Protein AF-A0A933ZBF3-F1 (afdb_monomer_lite)

Secondary structure (DSSP, 8-state):
---------------------------------PPPPPPPPPPPPPPPPPPP--SS---PPPPPPPPPPPPPS-S-GGGB-SSGGGEEEEES-SS----SPPPGGGEEEEEGGGHHHHHHHHSSS----------TTHHHHHHHHHTTEEEEEETTEEEEEEGGGSGGGB-SSGGGEEEEE-SSSSPPSS--GGGEEEEETTS-HHHHHHTT----PPPPPPPPTTEEEEE-TTSBEEEEE--

Sequence (243 aa):
MKRTLLLLGLATIVLAAACGGKTETGPAESAGGSAGKAGSGGTAGTAGNGGSGGTTPSGGSGGAAGIGGAAGSGGSTWAACKEPINCTLVSTDCCHTECFEASLSEFAALNSVHVQEFLDSKCTPPPPCPGFYCPEPDHQTWVRTAAQFATTCTAGTCTAFDIRTSDLSACTTQNDCVLRWGTGCCPSCSASNNSLVAVSSKAPLYETLCGNVDVDCCPSPPFPANAVAMCGSKGHCEVVWAL

Foldseek 3Di:
DDDDDDDDDDDDDDDDDDDDDDDDDDDDDDDDDDDPPDPDFDDWDDADDDDDDDPDPDDDDPDDGDDGDDGDPPPPCFFFADWLLQWDKDALDLQPLDLAADDQVRIDTGGPVCRVVSCCVRQVVNDPNPPNDNDPPSNLNNLLNVQQKGWTQDPRGIDIDGQQPDPFFAADWFVQKDKFFGLALATDQDDDVSNIDIGGPPDPSNCGRGNPDDDDHDDHDDDDPQWGWTQDPVRGIDIDGHD

Radius of gyration: 27.02 Å; chains: 1; bounding box: 55×113×55 Å

pLDDT: mean 77.67, std 21.95, range [31.42, 98.56]

Structure (mmCIF, N/CA/C/O backbone):
data_AF-A0A933ZBF3-F1
#
_entry.id   AF-A0A933ZBF3-F1
#
loop_
_atom_site.group_PDB
_atom_site.id
_atom_site.type_symbol
_atom_site.label_atom_id
_atom_site.label_alt_id
_atom_site.label_comp_id
_atom_site.label_asym_id
_atom_site.label_entity_id
_atom_site.label_seq_id
_atom_site.pdbx_PDB_ins_code
_atom_site.Cartn_x
_atom_site.Cartn_y
_atom_site.Cartn_z
_atom_site.occupancy
_atom_site.B_iso_or_equiv
_atom_site.auth_seq_id
_atom_site.auth_comp_id
_atom_site.auth_asym_id
_atom_site.auth_atom_id
_atom_site.pdbx_PDB_model_num
ATOM 1 N N . MET A 1 1 ? -8.083 52.711 16.537 1.00 46.84 1 MET A N 1
ATOM 2 C CA . MET A 1 1 ? -7.449 53.048 15.243 1.00 46.84 1 MET A CA 1
ATOM 3 C C . MET A 1 1 ? -5.938 52.906 15.380 1.00 46.84 1 MET A C 1
ATOM 5 O O . MET A 1 1 ? -5.321 53.765 15.989 1.00 46.84 1 MET A O 1
ATOM 9 N N . LYS A 1 2 ? -5.347 51.815 14.886 1.00 43.00 2 LYS A N 1
ATOM 10 C CA . LYS A 1 2 ? -3.891 51.663 14.714 1.00 43.00 2 LYS A CA 1
ATOM 11 C C . LYS A 1 2 ? -3.688 50.735 13.516 1.00 43.00 2 LYS A C 1
ATOM 13 O O . LYS A 1 2 ? -3.940 49.541 13.610 1.00 43.00 2 LYS A O 1
ATOM 18 N N . ARG A 1 3 ? -3.386 51.336 12.363 1.00 50.56 3 ARG A N 1
ATOM 19 C CA . ARG A 1 3 ? -3.070 50.647 11.107 1.00 50.56 3 ARG A CA 1
ATOM 20 C C . ARG A 1 3 ? -1.564 50.417 11.087 1.00 50.56 3 ARG A C 1
ATOM 22 O O . ARG A 1 3 ? -0.812 51.382 10.997 1.00 50.56 3 ARG A O 1
ATOM 29 N N . THR A 1 4 ? -1.145 49.164 11.187 1.00 61.97 4 THR A N 1
ATOM 30 C CA . THR A 1 4 ? 0.254 48.769 11.007 1.00 61.97 4 THR A CA 1
ATOM 31 C C . THR A 1 4 ? 0.444 48.406 9.537 1.00 61.97 4 THR A C 1
ATOM 33 O O . THR A 1 4 ? -0.042 47.373 9.085 1.00 61.97 4 THR A O 1
ATOM 36 N N . LEU A 1 5 ? 1.086 49.306 8.786 1.00 59.25 5 LEU A N 1
ATOM 37 C CA . LEU A 1 5 ? 1.608 49.051 7.443 1.00 59.25 5 LEU A CA 1
ATOM 38 C C . LEU A 1 5 ? 2.816 48.113 7.568 1.00 59.25 5 LEU A C 1
ATOM 40 O O . LEU A 1 5 ? 3.782 48.463 8.244 1.00 59.25 5 LEU A O 1
ATOM 44 N N . LEU A 1 6 ? 2.779 46.961 6.899 1.00 62.16 6 LEU A N 1
ATOM 45 C CA . LEU A 1 6 ? 3.945 46.099 6.710 1.00 62.16 6 LEU A CA 1
ATOM 46 C C . LEU A 1 6 ? 4.390 46.221 5.247 1.00 62.16 6 LEU A C 1
ATOM 48 O O . LEU A 1 6 ? 3.648 45.881 4.328 1.00 62.16 6 LEU A O 1
ATOM 52 N N . LEU A 1 7 ? 5.578 46.790 5.052 1.00 57.75 7 LEU A N 1
ATOM 53 C CA . LEU A 1 7 ? 6.248 46.966 3.767 1.00 57.75 7 LEU A CA 1
ATOM 54 C C . LEU A 1 7 ? 6.744 45.608 3.246 1.00 57.75 7 LEU A C 1
ATOM 56 O O . LEU A 1 7 ? 7.570 44.965 3.891 1.00 57.75 7 LEU A O 1
ATOM 60 N N . LEU A 1 8 ? 6.262 45.197 2.069 1.00 54.81 8 LEU A N 1
ATOM 61 C CA . LEU A 1 8 ? 6.852 44.116 1.279 1.00 54.81 8 LEU A CA 1
ATOM 62 C C . LEU A 1 8 ? 8.160 44.604 0.641 1.00 54.81 8 LEU A C 1
ATOM 64 O O . LEU A 1 8 ? 8.147 45.478 -0.225 1.00 54.81 8 LEU A O 1
ATOM 68 N N . GLY A 1 9 ? 9.281 44.009 1.047 1.00 58.78 9 GLY A N 1
ATOM 69 C CA . GLY A 1 9 ? 10.544 44.084 0.317 1.00 58.78 9 GLY A CA 1
ATOM 70 C C . GLY A 1 9 ? 10.580 43.017 -0.776 1.00 58.78 9 GLY A C 1
ATOM 71 O O . GLY A 1 9 ? 10.672 41.830 -0.475 1.00 58.78 9 GLY A O 1
ATOM 72 N N . LEU A 1 10 ? 10.502 43.442 -2.038 1.00 61.78 10 LEU A N 1
ATOM 73 C CA . LEU A 1 10 ? 10.796 42.613 -3.208 1.00 61.78 10 LEU A CA 1
ATOM 74 C C . LEU A 1 10 ? 12.318 42.395 -3.289 1.00 61.78 10 LEU A C 1
ATOM 76 O O . LEU A 1 10 ? 13.059 43.344 -3.535 1.00 61.78 10 LEU A O 1
ATOM 80 N N . ALA A 1 11 ? 12.781 41.157 -3.114 1.00 61.12 11 ALA A N 1
ATOM 81 C CA . ALA A 1 11 ? 14.154 40.758 -3.419 1.00 61.12 11 ALA A CA 1
ATOM 82 C C . ALA A 1 11 ? 14.162 39.938 -4.718 1.00 61.12 11 ALA A C 1
ATOM 84 O O . ALA A 1 11 ? 13.843 38.752 -4.732 1.00 61.12 11 ALA A O 1
ATOM 85 N N . THR A 1 12 ? 14.498 40.590 -5.829 1.00 55.16 12 THR A N 1
ATOM 86 C CA . THR A 1 12 ? 14.768 39.958 -7.126 1.00 55.16 12 THR A CA 1
ATOM 87 C C . THR A 1 12 ? 16.164 39.336 -7.122 1.00 55.16 12 THR A C 1
ATOM 89 O O . THR A 1 12 ? 17.158 40.060 -7.149 1.00 55.16 12 THR A O 1
ATOM 92 N N . ILE A 1 13 ? 16.243 38.004 -7.112 1.00 65.12 13 ILE A N 1
ATOM 93 C CA . ILE A 1 13 ? 17.486 37.253 -7.335 1.00 65.12 13 ILE A CA 1
ATOM 94 C C . ILE A 1 13 ? 17.560 36.891 -8.822 1.00 65.12 13 ILE A C 1
ATOM 96 O O . ILE A 1 13 ? 16.761 36.103 -9.322 1.00 65.12 13 ILE A O 1
ATOM 100 N N . VAL A 1 14 ? 18.518 37.492 -9.529 1.00 58.09 14 VAL A N 1
ATOM 101 C CA . VAL A 1 14 ? 18.885 37.157 -10.911 1.00 58.09 14 VAL A CA 1
ATOM 102 C C . VAL A 1 14 ? 19.969 36.082 -10.852 1.00 58.09 14 VAL A C 1
ATOM 104 O O . VAL A 1 14 ? 21.080 36.356 -10.405 1.00 58.09 14 VAL A O 1
ATOM 107 N N . LEU A 1 15 ? 19.652 34.862 -11.292 1.00 61.72 15 LEU A N 1
ATOM 108 C CA . LEU A 1 15 ? 20.613 33.764 -11.408 1.00 61.72 15 LEU A CA 1
ATOM 109 C C . LEU A 1 15 ? 20.993 33.588 -12.886 1.00 61.72 15 LEU A C 1
ATOM 111 O O . LEU A 1 15 ? 20.190 33.132 -13.696 1.00 61.72 15 LEU A O 1
ATOM 115 N N . ALA A 1 16 ? 22.215 33.985 -13.240 1.00 54.66 16 ALA A N 1
ATOM 116 C CA . ALA A 1 16 ? 22.803 33.754 -14.555 1.00 54.66 16 ALA A CA 1
ATOM 117 C C . ALA A 1 16 ? 23.490 32.379 -14.571 1.00 54.66 16 ALA A C 1
ATOM 119 O O . ALA A 1 16 ? 24.536 32.204 -13.947 1.00 54.66 16 ALA A O 1
ATOM 120 N N . ALA A 1 17 ? 22.917 31.406 -15.282 1.00 56.47 17 ALA A N 1
ATOM 121 C CA . ALA A 1 17 ? 23.577 30.137 -15.580 1.00 56.47 17 ALA A CA 1
ATOM 122 C C . ALA A 1 17 ? 24.220 30.218 -16.972 1.00 56.47 17 ALA A C 1
ATOM 124 O O . ALA A 1 17 ? 23.536 30.276 -17.994 1.00 56.47 17 ALA A O 1
ATOM 125 N N . ALA A 1 1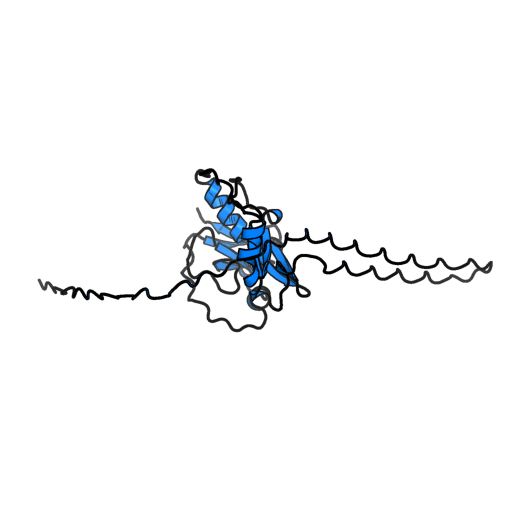8 ? 25.551 30.264 -16.994 1.00 43.94 18 ALA A N 1
ATOM 126 C CA . ALA A 1 18 ? 26.356 30.212 -18.203 1.00 43.94 18 ALA A CA 1
ATOM 127 C C . ALA A 1 18 ? 26.326 28.793 -18.795 1.00 43.94 18 ALA A C 1
ATOM 129 O O . ALA A 1 18 ? 26.722 27.827 -18.146 1.00 43.94 18 ALA A O 1
ATOM 130 N N . CYS A 1 19 ? 25.869 28.686 -20.041 1.00 49.88 19 CYS A N 1
ATOM 131 C CA . CYS A 1 19 ? 25.929 27.474 -20.847 1.00 49.88 19 CYS A CA 1
ATOM 132 C C . CYS A 1 19 ? 27.250 27.487 -21.630 1.00 49.88 19 CYS A C 1
ATOM 134 O O . CYS A 1 19 ? 27.507 28.420 -22.392 1.00 49.88 19 CYS A O 1
ATOM 136 N N . GLY A 1 20 ? 28.110 26.490 -21.421 1.00 47.59 20 GLY A N 1
ATOM 137 C CA . GLY A 1 20 ? 29.440 26.450 -22.029 1.00 47.59 20 GLY A CA 1
ATOM 138 C C . GLY A 1 20 ? 30.056 25.056 -22.024 1.00 47.59 20 GLY A C 1
ATOM 139 O O . GLY A 1 20 ? 31.110 24.857 -21.433 1.00 47.59 20 GLY A O 1
ATOM 140 N N . GLY A 1 21 ? 29.398 24.092 -22.671 1.00 42.84 21 GLY A N 1
ATOM 141 C CA . GLY A 1 21 ? 29.956 22.769 -22.957 1.00 42.84 21 GLY A CA 1
ATOM 142 C C . GLY A 1 21 ? 30.049 22.555 -24.465 1.00 42.84 21 GLY A C 1
ATOM 143 O O . GLY A 1 21 ? 29.030 22.557 -25.151 1.00 42.84 21 GLY A O 1
ATOM 144 N N . LYS A 1 22 ? 31.272 22.413 -24.984 1.00 38.03 22 LYS A N 1
ATOM 145 C CA . LYS A 1 22 ? 31.553 22.101 -26.391 1.00 38.03 22 LYS A CA 1
ATOM 146 C C . LYS A 1 22 ? 31.241 20.627 -26.664 1.00 38.03 22 LYS A C 1
ATOM 148 O O . LYS A 1 22 ? 31.718 19.762 -25.937 1.00 38.03 22 LYS A O 1
ATOM 153 N N . THR A 1 23 ? 30.475 20.351 -27.713 1.00 39.00 23 THR A N 1
ATOM 154 C CA . THR A 1 23 ? 30.249 19.002 -28.246 1.00 39.00 23 THR A CA 1
ATOM 155 C C . THR A 1 23 ? 31.298 18.715 -29.318 1.00 39.00 23 THR A C 1
ATOM 157 O O . THR A 1 23 ? 31.276 19.309 -30.393 1.00 39.00 23 THR A O 1
ATOM 160 N N . GLU A 1 24 ? 32.230 17.816 -29.012 1.00 45.09 24 GLU A N 1
ATOM 161 C CA . GLU A 1 24 ? 33.097 17.181 -30.005 1.00 45.09 24 GLU A CA 1
ATOM 162 C C . GLU A 1 24 ? 32.321 16.014 -30.630 1.00 45.09 24 GLU A C 1
ATOM 164 O O . GLU A 1 24 ? 31.773 15.160 -29.932 1.00 45.09 24 GLU A O 1
ATOM 169 N N . THR A 1 25 ? 32.236 16.016 -31.957 1.00 41.88 25 THR A N 1
ATOM 170 C CA . THR A 1 25 ? 31.654 14.949 -32.773 1.00 41.88 25 THR A CA 1
ATOM 171 C C . THR A 1 25 ? 32.764 13.990 -33.190 1.00 41.88 25 THR A C 1
ATOM 173 O O . THR A 1 25 ? 33.768 14.406 -33.760 1.00 41.88 25 THR A O 1
ATOM 176 N N . GLY A 1 26 ? 32.563 12.697 -32.947 1.00 38.59 26 GLY A N 1
ATOM 177 C CA . GLY A 1 26 ? 33.358 11.616 -33.524 1.00 38.59 26 GLY A CA 1
ATOM 178 C C . GLY A 1 26 ? 32.420 10.514 -34.025 1.00 38.59 26 GLY A C 1
ATOM 179 O O . GLY A 1 26 ? 31.456 10.203 -33.322 1.00 38.59 26 GLY A O 1
ATOM 180 N N . PRO A 1 27 ? 32.627 9.959 -35.234 1.00 49.28 27 PRO A N 1
ATOM 181 C CA . PRO A 1 27 ? 31.737 8.961 -35.802 1.00 49.28 27 PRO A CA 1
ATOM 182 C C . PRO A 1 27 ? 32.152 7.544 -35.388 1.00 49.28 27 PRO A C 1
ATOM 184 O O . PRO A 1 27 ? 33.334 7.272 -35.195 1.00 49.28 27 PRO A O 1
ATOM 187 N N . ALA A 1 28 ? 31.163 6.649 -35.371 1.00 35.91 28 ALA A N 1
ATOM 188 C CA . ALA A 1 28 ? 31.152 5.377 -36.099 1.00 35.91 28 ALA A CA 1
ATOM 189 C C . ALA A 1 28 ? 30.611 4.182 -35.289 1.00 35.91 28 ALA A C 1
ATOM 191 O O . ALA A 1 28 ? 30.950 3.955 -34.133 1.00 35.91 28 ALA A O 1
ATOM 192 N N . GLU A 1 29 ? 29.828 3.401 -36.034 1.00 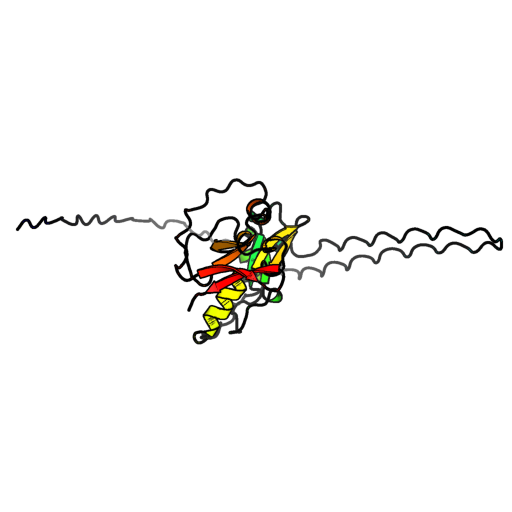33.28 29 GLU A N 1
ATOM 193 C CA . GLU A 1 29 ? 29.550 1.969 -35.894 1.00 33.28 29 GLU A CA 1
ATOM 194 C C . GLU A 1 29 ? 28.313 1.553 -35.087 1.00 33.28 29 GLU A C 1
ATOM 196 O O . GLU A 1 29 ? 28.318 1.288 -33.888 1.00 33.28 29 GLU A O 1
ATOM 201 N N . SER A 1 30 ? 27.230 1.410 -35.854 1.00 47.12 30 SER A N 1
ATOM 202 C CA . SER A 1 30 ? 26.111 0.514 -35.604 1.00 47.12 30 SER A CA 1
ATOM 203 C C . SER A 1 30 ? 26.594 -0.894 -35.233 1.00 47.12 30 SER A C 1
ATOM 205 O O . SER A 1 30 ? 27.153 -1.602 -36.069 1.00 47.12 30 SER A O 1
ATOM 207 N N . ALA A 1 31 ? 26.271 -1.341 -34.023 1.00 37.91 31 ALA A N 1
ATOM 208 C CA . ALA A 1 31 ? 26.210 -2.755 -33.676 1.00 37.91 31 ALA A CA 1
ATOM 209 C C . ALA A 1 31 ? 24.801 -3.050 -33.151 1.00 37.91 31 ALA A C 1
ATOM 211 O O . ALA A 1 31 ? 24.349 -2.466 -32.168 1.00 37.91 31 ALA A O 1
ATOM 212 N N . GLY A 1 32 ? 24.081 -3.908 -33.876 1.00 36.91 32 GLY A N 1
ATOM 213 C CA . GLY A 1 32 ? 22.706 -4.283 -33.577 1.00 36.91 32 GLY A CA 1
ATOM 214 C C . GLY A 1 32 ? 22.563 -4.860 -32.171 1.00 36.91 32 GLY A C 1
ATOM 215 O O . GLY A 1 32 ? 23.282 -5.783 -31.785 1.00 36.91 32 GLY A O 1
ATOM 216 N N . GLY A 1 33 ? 21.598 -4.325 -31.424 1.00 31.42 33 GLY A N 1
ATOM 217 C CA . GLY A 1 33 ? 21.146 -4.911 -30.172 1.00 31.42 33 GLY A CA 1
ATOM 218 C C . GLY A 1 33 ? 20.655 -6.330 -30.431 1.00 31.42 33 GLY A C 1
ATOM 219 O O . GLY A 1 33 ? 19.672 -6.549 -31.136 1.00 31.42 33 GLY A O 1
ATOM 220 N N . SER A 1 34 ? 21.378 -7.302 -29.888 1.00 37.50 34 SER A N 1
ATOM 221 C CA . SER A 1 34 ? 20.934 -8.688 -29.862 1.00 37.50 34 SER A CA 1
ATOM 222 C C . SER A 1 34 ? 19.690 -8.765 -28.984 1.00 37.50 34 SER A C 1
ATOM 224 O O . SER A 1 34 ? 19.739 -8.368 -27.820 1.00 37.50 34 SER A O 1
ATOM 226 N N . ALA A 1 35 ? 18.586 -9.277 -29.529 1.00 35.62 35 ALA A N 1
ATOM 227 C CA . ALA A 1 35 ? 17.446 -9.694 -28.726 1.00 35.62 35 ALA A CA 1
ATOM 228 C C . ALA A 1 35 ? 17.960 -10.619 -27.614 1.00 35.62 35 ALA A C 1
ATOM 230 O O . ALA A 1 35 ? 18.596 -11.642 -27.893 1.00 35.62 35 ALA A O 1
ATOM 231 N N . GLY A 1 36 ? 17.740 -10.224 -26.358 1.00 31.67 36 GLY A N 1
ATOM 232 C CA . GLY A 1 36 ? 18.070 -11.051 -25.208 1.00 31.67 36 GLY A CA 1
ATOM 233 C C . GLY A 1 36 ? 17.421 -12.418 -25.386 1.00 31.67 36 GLY A C 1
ATOM 234 O O . GLY A 1 36 ? 16.215 -12.516 -25.618 1.00 31.67 36 GLY A O 1
ATOM 235 N N . LYS A 1 37 ? 18.232 -13.478 -25.338 1.00 32.53 37 LYS A N 1
ATOM 236 C CA . LYS A 1 37 ? 17.719 -14.847 -25.324 1.00 32.53 37 LYS A CA 1
ATOM 237 C C . LYS A 1 37 ? 16.723 -14.963 -24.174 1.00 32.53 37 LYS A C 1
ATOM 239 O O . LYS A 1 37 ? 17.070 -14.636 -23.041 1.00 32.53 37 LYS A O 1
ATOM 244 N N . ALA A 1 38 ? 15.518 -15.453 -24.467 1.00 36.94 38 ALA A N 1
ATOM 245 C CA . ALA A 1 38 ? 14.613 -15.946 -23.441 1.00 36.94 38 ALA A CA 1
ATOM 246 C C . ALA A 1 38 ? 15.408 -16.885 -22.523 1.00 36.94 38 ALA A C 1
ATOM 248 O O . ALA A 1 38 ? 16.070 -17.810 -23.008 1.00 36.94 38 ALA A O 1
ATOM 249 N N . GLY A 1 39 ? 15.411 -16.583 -21.223 1.00 35.44 39 GLY A N 1
ATOM 250 C CA . GLY A 1 39 ? 16.084 -17.405 -20.227 1.00 35.44 39 GLY A CA 1
ATOM 251 C C . GLY A 1 39 ? 15.611 -18.848 -20.359 1.00 35.44 39 GLY A C 1
ATOM 252 O O . GLY A 1 39 ? 14.416 -19.107 -20.507 1.00 35.44 39 GLY A O 1
ATOM 253 N N . SER A 1 40 ? 16.560 -19.781 -20.362 1.00 39.12 40 SER A N 1
ATOM 254 C CA . SER A 1 40 ? 16.282 -21.211 -20.374 1.00 39.12 40 SER A CA 1
ATOM 255 C C . SER A 1 40 ? 15.286 -21.526 -19.259 1.00 39.12 40 SER A C 1
ATOM 257 O O . SER A 1 40 ? 15.572 -21.257 -18.092 1.00 39.12 40 SER A O 1
ATOM 259 N N . GLY A 1 41 ? 14.118 -22.070 -19.615 1.00 39.44 41 GLY A N 1
ATOM 260 C CA . GLY A 1 41 ? 13.171 -22.597 -18.637 1.00 39.44 41 GLY A CA 1
ATOM 261 C C . GLY A 1 41 ? 13.911 -23.514 -17.668 1.00 39.44 41 GLY A C 1
ATOM 262 O O . GLY A 1 41 ? 14.740 -24.323 -18.094 1.00 39.44 41 GLY A O 1
ATOM 263 N N . GLY A 1 42 ? 13.668 -23.330 -16.368 1.00 40.53 42 GLY A N 1
ATOM 264 C CA . GLY A 1 42 ? 14.300 -24.139 -15.334 1.00 40.53 42 GLY A CA 1
ATOM 265 C C . GLY A 1 42 ? 14.160 -25.624 -15.659 1.00 40.53 42 GLY A C 1
ATOM 266 O O . GLY A 1 42 ? 13.097 -26.090 -16.070 1.00 40.53 42 GLY A O 1
ATOM 267 N N . THR A 1 43 ? 15.251 -26.369 -15.512 1.00 42.41 43 THR A N 1
ATOM 268 C CA . THR A 1 43 ? 15.235 -27.826 -15.634 1.00 42.41 43 THR A CA 1
ATOM 269 C C . THR A 1 43 ? 14.231 -28.404 -14.641 1.00 42.41 43 THR A C 1
ATOM 271 O O . THR A 1 43 ? 14.322 -28.123 -13.444 1.00 42.41 43 THR A O 1
ATOM 274 N N . ALA A 1 44 ? 13.287 -29.213 -15.128 1.00 42.62 44 ALA A N 1
ATOM 275 C CA . ALA A 1 44 ? 12.391 -29.987 -14.277 1.00 42.62 44 ALA A CA 1
ATOM 276 C C . ALA A 1 44 ? 13.216 -30.793 -13.257 1.00 42.62 44 ALA A C 1
ATOM 278 O O . ALA A 1 44 ? 14.205 -31.432 -13.624 1.00 42.62 44 ALA A O 1
ATOM 279 N N . GLY A 1 45 ? 12.829 -30.740 -11.978 1.00 45.28 45 GLY A N 1
ATOM 280 C CA . GLY A 1 45 ? 13.448 -31.560 -10.937 1.00 45.28 45 GLY A CA 1
ATOM 281 C C . GLY A 1 45 ? 13.374 -33.044 -11.304 1.00 45.28 45 GLY A C 1
ATOM 282 O O . GLY A 1 45 ? 12.394 -33.497 -11.897 1.00 45.28 45 GLY A O 1
ATOM 283 N N . THR A 1 46 ? 14.415 -33.811 -10.980 1.00 42.53 46 THR A N 1
ATOM 284 C CA . THR A 1 46 ? 14.431 -35.256 -11.237 1.00 42.53 46 THR A CA 1
ATOM 285 C C . THR A 1 46 ? 13.326 -35.944 -10.439 1.00 42.53 46 THR A C 1
ATOM 287 O O . THR A 1 46 ? 13.212 -35.730 -9.231 1.00 42.53 46 THR A O 1
ATOM 290 N N . ALA A 1 47 ? 12.528 -36.787 -11.099 1.00 46.81 47 ALA A N 1
ATOM 291 C CA . ALA A 1 47 ? 11.553 -37.636 -10.421 1.00 46.81 47 ALA A CA 1
ATOM 292 C C . ALA A 1 47 ? 12.270 -38.528 -9.392 1.00 46.81 47 ALA A C 1
ATOM 294 O O . ALA A 1 47 ? 13.314 -39.108 -9.693 1.00 46.81 47 ALA A O 1
ATOM 295 N N . GLY A 1 48 ? 11.729 -38.623 -8.175 1.00 46.53 48 GLY A N 1
ATOM 296 C CA . GLY A 1 48 ? 12.266 -39.518 -7.153 1.00 46.53 48 GLY A CA 1
ATOM 297 C C . GLY A 1 48 ? 12.165 -40.974 -7.609 1.00 46.53 48 GLY A C 1
ATOM 298 O O . GLY A 1 48 ? 11.110 -41.403 -8.077 1.00 46.53 48 GLY A O 1
ATOM 299 N N . ASN A 1 49 ? 13.252 -41.736 -7.479 1.00 48.12 49 ASN A N 1
ATOM 300 C CA . ASN A 1 49 ? 13.244 -43.164 -7.788 1.00 48.12 49 ASN A CA 1
ATOM 301 C C . ASN A 1 49 ? 12.247 -43.886 -6.867 1.00 48.12 49 ASN A C 1
ATOM 303 O O . ASN A 1 49 ? 12.415 -43.898 -5.647 1.00 48.12 49 ASN A O 1
ATOM 307 N N . GLY A 1 50 ? 11.219 -44.501 -7.455 1.00 47.28 50 GLY A N 1
ATOM 308 C CA . GLY A 1 50 ? 10.309 -45.395 -6.743 1.00 47.28 50 GLY A CA 1
ATOM 309 C C . GLY A 1 50 ? 11.056 -46.625 -6.225 1.00 47.28 50 GLY A C 1
ATOM 310 O O . GLY A 1 50 ? 11.832 -47.239 -6.957 1.00 47.28 50 GLY A O 1
ATOM 311 N N . GLY A 1 51 ? 10.842 -46.970 -4.954 1.00 48.38 51 GLY A N 1
ATOM 312 C CA . GLY A 1 51 ? 11.455 -48.138 -4.323 1.00 48.38 51 GLY A CA 1
ATOM 313 C C . GLY A 1 51 ? 11.004 -49.448 -4.975 1.00 48.38 51 GLY A C 1
ATOM 314 O O . GLY A 1 51 ? 9.826 -49.639 -5.271 1.00 48.38 51 GLY A O 1
ATOM 315 N N . SER A 1 52 ? 11.947 -50.362 -5.194 1.00 53.50 52 SER A N 1
ATOM 316 C CA . SER A 1 52 ? 11.697 -51.720 -5.676 1.00 53.50 52 SER A CA 1
ATOM 317 C C . SER A 1 52 ? 10.933 -52.535 -4.624 1.00 53.50 52 SER A C 1
ATOM 319 O O . SER A 1 52 ? 11.359 -52.650 -3.476 1.00 53.50 52 SER A O 1
ATOM 321 N N . GLY A 1 53 ? 9.792 -53.107 -5.020 1.00 45.94 53 GLY A N 1
ATOM 322 C CA . GLY A 1 53 ? 8.940 -53.923 -4.154 1.00 45.94 53 GLY A CA 1
ATOM 323 C C . GLY A 1 53 ? 9.610 -55.235 -3.736 1.00 45.94 53 GLY A C 1
ATOM 324 O O . GLY A 1 53 ? 9.863 -56.101 -4.571 1.00 45.94 53 GLY A O 1
ATOM 325 N N . GLY A 1 54 ? 9.872 -55.385 -2.437 1.00 45.72 54 GLY A N 1
ATOM 326 C CA . GLY A 1 54 ? 10.234 -56.656 -1.809 1.00 45.72 54 GLY A CA 1
ATOM 327 C C . GLY A 1 54 ? 8.987 -57.460 -1.427 1.00 45.72 54 GLY A C 1
ATOM 328 O O . GLY A 1 54 ? 8.005 -56.905 -0.943 1.00 45.72 54 GLY A O 1
ATOM 329 N N . THR A 1 55 ? 9.017 -58.776 -1.634 1.00 52.06 55 THR A N 1
ATOM 330 C CA . THR A 1 55 ? 7.907 -59.720 -1.397 1.00 52.06 55 THR A CA 1
ATOM 331 C C . THR A 1 55 ? 7.730 -60.122 0.077 1.00 52.06 55 THR A C 1
ATOM 333 O O . THR A 1 55 ? 7.410 -61.270 0.377 1.00 52.06 55 THR A O 1
ATOM 336 N N . THR A 1 56 ? 7.932 -59.201 1.018 1.00 51.88 56 THR A N 1
ATOM 337 C CA . THR A 1 56 ? 7.834 -59.466 2.464 1.00 51.88 56 THR A CA 1
ATOM 338 C C . THR A 1 56 ? 7.009 -58.368 3.141 1.00 51.88 56 THR A C 1
ATOM 340 O O . THR A 1 56 ? 7.210 -57.194 2.830 1.00 51.88 56 THR A O 1
ATOM 343 N N . PRO A 1 57 ? 6.079 -58.694 4.063 1.00 47.44 57 PRO A N 1
ATOM 344 C CA . PRO A 1 57 ? 5.213 -57.708 4.700 1.00 47.44 57 PRO A CA 1
ATOM 345 C C . PRO A 1 57 ? 5.984 -56.953 5.792 1.00 47.44 57 PRO A C 1
ATOM 347 O O . PRO A 1 57 ? 5.827 -57.196 6.983 1.00 47.44 57 PRO A O 1
ATOM 350 N N . SER A 1 58 ? 6.843 -56.030 5.378 1.00 54.75 58 SER A N 1
ATOM 351 C CA . SER A 1 58 ? 7.444 -55.013 6.238 1.00 54.75 58 SER A CA 1
ATOM 352 C C . SER A 1 58 ? 7.155 -53.662 5.600 1.00 54.75 58 SER A C 1
ATOM 354 O O . SER A 1 58 ? 7.615 -53.402 4.489 1.00 54.75 58 SER A O 1
ATOM 356 N N . GLY A 1 59 ? 6.336 -52.841 6.265 1.00 48.34 59 GLY A N 1
ATOM 357 C CA . GLY A 1 59 ? 5.900 -51.540 5.761 1.00 48.34 59 GLY A CA 1
ATOM 358 C C . GLY A 1 59 ? 7.093 -50.656 5.408 1.00 48.34 59 GLY A C 1
ATOM 359 O O . GLY A 1 59 ? 7.825 -50.217 6.291 1.00 48.34 59 GLY A O 1
ATOM 360 N N . GLY A 1 60 ? 7.300 -50.430 4.111 1.00 44.81 60 GLY A N 1
ATOM 361 C CA . GLY A 1 60 ? 8.323 -49.523 3.612 1.00 44.81 60 GLY A CA 1
ATOM 362 C C . GLY A 1 60 ? 7.902 -48.078 3.851 1.00 44.81 60 GLY A C 1
ATOM 363 O O . GLY A 1 60 ? 6.816 -47.667 3.443 1.00 44.81 60 GLY A O 1
ATOM 364 N N . SER A 1 61 ? 8.762 -47.307 4.509 1.00 54.34 61 SER A N 1
ATOM 365 C CA . SER A 1 61 ? 8.621 -45.860 4.634 1.00 54.34 61 SER A CA 1
ATOM 366 C C . SER A 1 61 ? 8.634 -45.237 3.237 1.00 54.34 61 SER A C 1
ATOM 368 O O . SER A 1 61 ? 9.590 -45.434 2.485 1.00 54.34 61 SER A O 1
ATOM 370 N N . GLY A 1 62 ? 7.579 -44.503 2.873 1.00 48.72 62 GLY A N 1
ATOM 371 C CA . GLY A 1 62 ? 7.550 -43.740 1.626 1.00 48.72 62 GLY A CA 1
ATOM 372 C C . GLY A 1 62 ? 8.747 -42.788 1.562 1.00 48.72 62 GLY A C 1
ATOM 373 O O . GLY A 1 62 ? 9.037 -42.094 2.537 1.00 48.72 62 GLY A O 1
ATOM 374 N N . GLY A 1 63 ? 9.470 -42.792 0.440 1.00 51.81 63 GLY A N 1
ATOM 375 C CA . GLY A 1 63 ? 10.582 -41.869 0.220 1.00 51.81 63 GLY A CA 1
ATOM 376 C C . GLY A 1 63 ? 10.116 -40.415 0.330 1.00 51.81 63 GLY A C 1
ATOM 377 O O . GLY A 1 63 ? 9.009 -40.083 -0.095 1.00 51.81 63 GLY A O 1
ATOM 378 N N . ALA A 1 64 ? 10.952 -39.557 0.917 1.00 50.12 64 ALA A N 1
ATOM 379 C CA . ALA A 1 64 ? 10.672 -38.130 1.029 1.00 50.12 64 ALA A CA 1
ATOM 380 C C . ALA A 1 64 ? 10.427 -37.521 -0.362 1.00 50.12 64 ALA A C 1
ATOM 382 O O . ALA A 1 64 ? 11.159 -37.815 -1.311 1.00 50.12 64 ALA A O 1
ATOM 383 N N . ALA A 1 65 ? 9.397 -36.680 -0.480 1.00 52.72 65 ALA A N 1
ATOM 384 C CA . ALA A 1 65 ? 9.131 -35.939 -1.706 1.00 52.72 65 ALA A CA 1
ATOM 385 C C . ALA A 1 65 ? 10.371 -35.117 -2.094 1.00 52.72 65 ALA A C 1
ATOM 387 O O . ALA A 1 65 ? 10.992 -34.479 -1.241 1.00 52.72 65 ALA A O 1
ATOM 388 N N . GLY A 1 66 ? 10.741 -35.154 -3.377 1.00 47.75 66 GLY A N 1
ATOM 389 C CA . GLY A 1 66 ? 11.833 -34.337 -3.897 1.00 47.75 66 GLY A CA 1
ATOM 390 C C . GLY A 1 66 ? 11.563 -32.857 -3.630 1.00 47.75 66 GLY A C 1
ATOM 391 O O . GLY A 1 66 ? 10.450 -32.376 -3.839 1.00 47.75 66 GLY A O 1
ATOM 392 N N . ILE A 1 67 ? 12.580 -32.143 -3.152 1.00 47.00 67 ILE A N 1
ATOM 393 C CA . ILE A 1 67 ? 12.517 -30.697 -2.940 1.00 47.00 67 ILE A CA 1
ATOM 394 C C . ILE A 1 67 ? 12.372 -30.056 -4.325 1.00 47.00 67 ILE A C 1
ATOM 396 O O . ILE A 1 67 ? 13.221 -30.269 -5.193 1.00 47.00 67 ILE A O 1
ATOM 400 N N . GLY A 1 68 ? 11.275 -29.332 -4.562 1.00 45.94 68 GLY A N 1
ATOM 401 C CA . GLY A 1 68 ? 11.046 -28.639 -5.829 1.00 45.94 68 GLY A CA 1
ATOM 402 C C . GLY A 1 68 ? 12.214 -27.703 -6.146 1.00 45.94 68 GLY A C 1
ATOM 403 O O . GLY A 1 68 ? 12.665 -26.958 -5.276 1.00 45.94 68 GLY A O 1
ATOM 404 N N . GLY A 1 69 ? 12.729 -27.767 -7.376 1.00 41.34 69 GLY A N 1
ATOM 405 C CA . GLY A 1 69 ? 13.789 -26.869 -7.830 1.00 41.34 69 GLY A CA 1
ATOM 406 C C . GLY A 1 69 ? 13.342 -25.412 -7.716 1.00 41.34 69 GLY A C 1
ATOM 407 O O . GLY A 1 69 ? 12.217 -25.078 -8.087 1.00 41.34 69 GLY A O 1
ATOM 408 N N . ALA A 1 70 ? 14.217 -24.552 -7.192 1.00 48.09 70 ALA A N 1
ATOM 409 C CA . ALA A 1 70 ? 13.964 -23.119 -7.125 1.00 48.09 70 ALA A CA 1
ATOM 410 C C . ALA A 1 70 ? 13.707 -22.572 -8.538 1.00 48.09 70 ALA A C 1
ATOM 412 O O . ALA A 1 70 ? 14.452 -22.881 -9.472 1.00 48.09 70 ALA A O 1
ATOM 413 N N . ALA A 1 71 ? 12.654 -21.768 -8.695 1.00 45.66 71 ALA A N 1
ATOM 414 C CA . ALA A 1 71 ? 12.410 -21.047 -9.935 1.00 45.66 71 ALA A CA 1
ATOM 415 C C . ALA A 1 71 ? 13.660 -20.220 -10.277 1.00 45.66 71 ALA A C 1
ATOM 417 O O . ALA A 1 71 ? 14.158 -19.465 -9.441 1.00 45.66 71 ALA A O 1
ATOM 418 N N . GLY A 1 72 ? 14.201 -20.412 -11.482 1.00 44.91 72 GLY A N 1
ATOM 419 C CA . GLY A 1 72 ? 15.395 -19.705 -11.927 1.00 44.91 72 GLY A CA 1
ATOM 420 C C . GLY A 1 72 ? 15.170 -18.196 -11.880 1.00 44.91 72 GLY A C 1
ATOM 421 O O . GLY A 1 72 ? 14.243 -17.684 -12.504 1.00 44.91 72 GLY A O 1
ATOM 422 N N . SER A 1 73 ? 16.043 -17.488 -11.170 1.00 47.81 73 SER A N 1
ATOM 423 C CA . SER A 1 73 ? 16.116 -16.028 -11.040 1.00 47.81 73 SER A CA 1
ATOM 424 C C . SER A 1 73 ? 16.601 -15.345 -12.331 1.00 47.81 73 SER A C 1
ATOM 426 O O . SER A 1 73 ? 17.433 -14.446 -12.317 1.00 47.81 73 SER A O 1
ATOM 428 N N . GLY A 1 74 ? 16.077 -15.786 -13.477 1.00 43.62 74 GLY A N 1
ATOM 429 C CA . GLY A 1 74 ? 16.244 -15.144 -14.782 1.00 43.62 74 GLY A CA 1
ATOM 430 C C . GLY A 1 74 ? 15.174 -14.087 -15.073 1.00 43.62 74 GLY A C 1
ATOM 431 O O . GLY A 1 74 ? 15.011 -13.697 -16.226 1.00 43.62 74 GLY A O 1
ATOM 432 N N . GLY A 1 75 ? 14.410 -13.669 -14.059 1.00 47.78 75 GLY A N 1
ATOM 433 C CA . GLY A 1 75 ? 13.470 -12.555 -14.147 1.00 47.78 75 GLY A CA 1
ATOM 434 C C . GLY A 1 75 ? 14.221 -11.233 -14.032 1.00 47.78 75 GLY A C 1
ATOM 435 O O . GLY A 1 75 ? 15.125 -11.117 -13.210 1.00 47.78 75 GLY A O 1
ATOM 436 N N . SER A 1 76 ? 13.870 -10.266 -14.881 1.00 59.59 76 SER A N 1
ATOM 437 C CA . SER A 1 76 ? 14.410 -8.901 -14.921 1.00 59.59 76 SER A CA 1
ATOM 438 C C . SER A 1 76 ? 14.859 -8.391 -13.546 1.00 59.59 76 SER A C 1
ATOM 440 O O . SER A 1 76 ? 14.060 -8.347 -12.608 1.00 59.59 76 SER A O 1
ATOM 442 N N . THR A 1 77 ? 16.117 -7.955 -13.453 1.00 79.88 77 THR A N 1
ATOM 443 C CA . THR A 1 77 ? 16.763 -7.410 -12.242 1.00 79.88 77 THR A CA 1
ATOM 444 C C . THR A 1 77 ? 16.009 -6.242 -11.608 1.00 79.88 77 THR A C 1
ATOM 446 O O . THR A 1 77 ? 16.307 -5.864 -10.480 1.00 79.88 77 THR A O 1
ATOM 449 N N . TRP A 1 78 ? 15.013 -5.689 -12.301 1.00 94.56 78 TRP A N 1
ATOM 450 C CA . TRP A 1 78 ? 14.198 -4.574 -11.848 1.00 94.56 78 TRP A CA 1
ATOM 451 C C . TRP A 1 78 ? 13.498 -4.820 -10.519 1.00 94.56 78 TRP A C 1
ATOM 453 O O . TRP A 1 78 ? 13.332 -3.868 -9.779 1.00 94.56 78 TRP A O 1
ATOM 463 N N . ALA A 1 79 ? 13.117 -6.056 -10.185 1.00 96.56 79 ALA A N 1
ATOM 464 C CA . ALA A 1 79 ? 12.473 -6.356 -8.904 1.00 96.56 79 ALA A CA 1
ATOM 465 C C . ALA A 1 79 ? 13.468 -6.724 -7.788 1.00 96.56 79 ALA A C 1
ATOM 467 O O . ALA A 1 79 ? 13.044 -6.958 -6.664 1.00 96.56 79 ALA A O 1
ATOM 468 N N . ALA A 1 80 ? 14.775 -6.806 -8.050 1.00 96.12 80 ALA A N 1
ATOM 469 C CA . ALA A 1 80 ? 15.736 -7.202 -7.022 1.00 96.12 80 ALA A CA 1
ATOM 470 C C . ALA A 1 80 ? 15.845 -6.131 -5.925 1.00 96.12 80 ALA A C 1
ATOM 472 O O . ALA A 1 80 ? 16.030 -4.954 -6.223 1.00 96.12 80 ALA A O 1
ATOM 473 N N . CYS A 1 81 ? 15.793 -6.520 -4.655 1.00 96.50 81 CYS A N 1
ATOM 474 C CA . CYS A 1 81 ? 15.869 -5.601 -3.517 1.00 96.50 81 CYS A CA 1
ATOM 475 C C . CYS A 1 81 ? 16.729 -6.164 -2.387 1.00 96.50 81 CYS A C 1
ATOM 477 O O . CYS A 1 81 ? 16.981 -7.366 -2.311 1.00 96.50 81 CYS A O 1
ATOM 479 N N . LYS A 1 82 ? 17.188 -5.274 -1.504 1.00 95.62 82 LYS A N 1
ATOM 480 C CA . LYS A 1 82 ? 17.841 -5.652 -0.24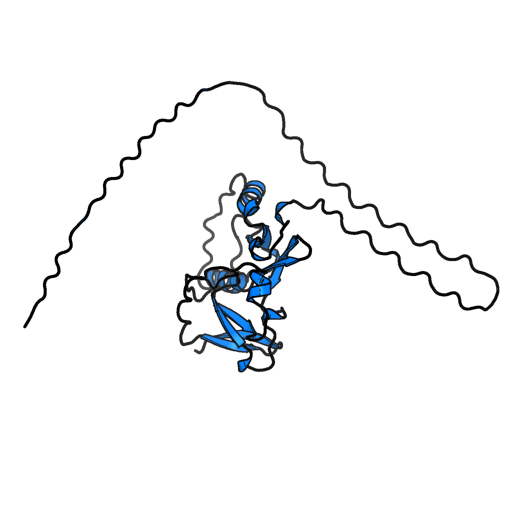2 1.00 95.62 82 LYS A CA 1
ATOM 481 C C . LYS A 1 82 ? 16.959 -5.330 0.954 1.00 95.62 82 LYS A C 1
ATOM 483 O O . LYS A 1 82 ? 16.894 -6.120 1.883 1.00 95.62 82 LYS A O 1
ATOM 488 N N . GLU A 1 83 ? 16.269 -4.196 0.889 1.00 95.75 83 GLU A N 1
ATOM 489 C CA . GLU A 1 83 ? 15.385 -3.693 1.935 1.00 95.75 83 GLU A CA 1
ATOM 490 C C . GLU A 1 83 ? 14.018 -3.323 1.335 1.00 95.75 83 GLU A C 1
ATOM 492 O O . GLU A 1 83 ? 13.958 -2.932 0.162 1.00 95.75 83 GLU A O 1
ATOM 497 N N . PRO A 1 84 ? 12.921 -3.381 2.114 1.00 96.75 84 PRO A N 1
ATOM 498 C CA . PRO A 1 84 ? 11.590 -2.962 1.670 1.00 96.75 84 PRO A CA 1
ATOM 499 C C . PRO A 1 84 ? 11.541 -1.548 1.084 1.00 96.75 84 PRO A C 1
ATOM 501 O O . PRO A 1 84 ? 10.869 -1.332 0.081 1.00 96.75 84 PRO A O 1
ATOM 504 N N . ILE A 1 85 ? 12.330 -0.614 1.628 1.00 96.00 85 ILE A N 1
ATOM 505 C CA . ILE A 1 85 ? 12.410 0.772 1.140 1.00 96.00 85 ILE A CA 1
ATOM 506 C C . ILE A 1 85 ? 12.955 0.890 -0.293 1.00 96.00 85 ILE A C 1
ATOM 508 O O . ILE A 1 85 ? 12.794 1.921 -0.943 1.00 96.00 85 ILE A O 1
ATOM 512 N N . ASN A 1 86 ? 13.620 -0.148 -0.811 1.00 96.00 86 ASN A N 1
ATOM 513 C CA . ASN A 1 86 ? 14.043 -0.160 -2.208 1.00 96.00 86 ASN A CA 1
ATOM 514 C C . ASN A 1 86 ? 12.865 -0.392 -3.151 1.00 96.00 86 ASN A C 1
ATOM 516 O O . ASN A 1 86 ? 12.993 -0.090 -4.329 1.00 96.00 86 ASN A O 1
ATOM 520 N N . CYS A 1 87 ? 11.752 -0.931 -2.661 1.00 97.31 87 CYS A N 1
ATOM 521 C CA . CYS A 1 87 ? 10.617 -1.294 -3.484 1.00 97.31 87 CYS A CA 1
ATOM 522 C C . CYS A 1 87 ? 9.631 -0.138 -3.626 1.00 97.31 87 CYS A C 1
ATOM 524 O O . CYS A 1 87 ? 9.358 0.608 -2.688 1.00 97.31 87 CYS A O 1
ATOM 526 N N . THR A 1 88 ? 9.083 -0.004 -4.823 1.00 96.19 88 THR A N 1
ATOM 527 C CA . THR A 1 88 ? 8.034 0.947 -5.150 1.00 96.19 88 THR A CA 1
ATOM 528 C C . THR A 1 88 ? 7.032 0.301 -6.091 1.00 96.19 88 THR A C 1
ATOM 530 O O . THR A 1 88 ? 7.361 -0.618 -6.847 1.00 96.19 88 THR A O 1
ATOM 533 N N . LEU A 1 89 ? 5.790 0.760 -6.003 1.00 95.75 89 LEU A N 1
ATOM 534 C CA . LEU A 1 89 ? 4.696 0.276 -6.821 1.00 95.75 89 LEU A CA 1
ATOM 535 C C . LEU A 1 89 ? 4.607 1.132 -8.084 1.00 95.75 89 LEU A C 1
ATOM 537 O O . LEU A 1 89 ? 4.482 2.353 -8.003 1.00 95.75 89 LEU A O 1
ATOM 541 N N . VAL A 1 90 ? 4.668 0.496 -9.247 1.00 94.94 90 VAL A N 1
ATOM 542 C CA . VAL A 1 90 ? 4.594 1.162 -10.550 1.00 94.94 90 VAL A CA 1
ATOM 543 C C . VAL A 1 90 ? 3.487 0.509 -11.344 1.00 94.94 90 VAL A C 1
ATOM 545 O O . VAL A 1 90 ? 3.398 -0.714 -11.370 1.00 94.94 90 VAL A O 1
ATOM 548 N N . SER A 1 91 ? 2.646 1.300 -11.999 1.00 92.88 91 SER A N 1
ATOM 549 C CA . SER A 1 91 ? 1.661 0.714 -12.902 1.00 92.88 91 SER A CA 1
ATOM 550 C C . SER A 1 91 ? 2.334 0.034 -14.087 1.00 92.88 91 SER A C 1
ATOM 552 O O . SER A 1 91 ? 3.331 0.522 -14.625 1.00 92.88 91 SER A O 1
ATOM 554 N N . THR A 1 92 ? 1.788 -1.106 -14.489 1.00 91.69 92 THR A N 1
ATOM 555 C CA . THR A 1 92 ? 2.221 -1.823 -15.685 1.00 91.69 92 THR A CA 1
ATOM 556 C C . THR A 1 92 ? 1.750 -1.148 -16.967 1.00 91.69 92 THR A C 1
ATOM 558 O O . THR A 1 92 ? 2.337 -1.395 -18.022 1.00 91.69 92 THR A O 1
ATOM 561 N N . ASP A 1 93 ? 0.738 -0.285 -16.872 1.00 88.50 93 ASP A N 1
ATOM 562 C CA . ASP A 1 93 ? 0.148 0.412 -18.003 1.00 88.50 93 ASP A CA 1
ATOM 563 C C . ASP A 1 93 ? 0.667 1.843 -18.113 1.00 88.50 93 ASP A C 1
ATOM 565 O O . ASP A 1 93 ? 0.620 2.644 -17.181 1.00 88.50 93 ASP A O 1
ATOM 569 N N . CYS A 1 94 ? 1.104 2.205 -19.316 1.00 87.25 94 CYS A N 1
ATOM 570 C CA . CYS A 1 94 ? 1.673 3.523 -19.591 1.00 87.25 94 CYS A CA 1
ATOM 571 C C . CYS A 1 94 ? 0.651 4.666 -19.514 1.00 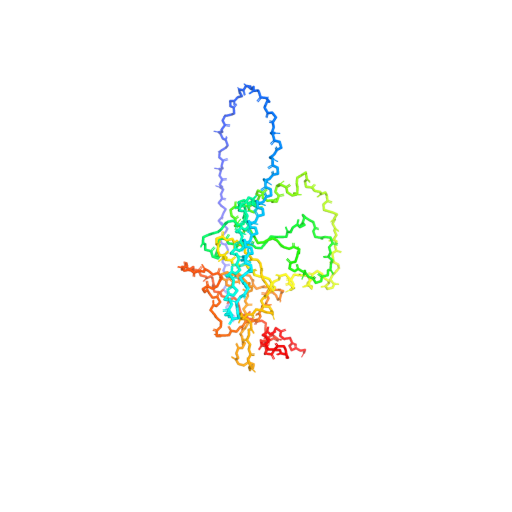87.25 94 CYS A C 1
ATOM 573 O O . CYS A 1 94 ? 1.039 5.820 -19.352 1.00 87.25 94 CYS A O 1
ATOM 575 N N . CYS A 1 95 ? -0.641 4.362 -19.677 1.00 82.06 95 CYS A N 1
ATOM 576 C CA . CYS A 1 95 ? -1.676 5.372 -19.905 1.00 82.06 95 CYS A CA 1
ATOM 577 C C . CYS A 1 95 ? -2.958 5.197 -19.088 1.00 82.06 95 CYS A C 1
ATOM 579 O O . CYS A 1 95 ? -3.883 5.941 -19.384 1.00 82.06 95 CYS A O 1
ATOM 581 N N . HIS A 1 96 ? -3.032 4.246 -18.141 1.00 75.56 96 HIS A N 1
ATOM 582 C CA . HIS A 1 96 ? -4.247 3.876 -17.381 1.00 75.56 96 HIS A CA 1
ATOM 583 C C . HIS A 1 96 ? -5.557 4.191 -18.107 1.00 75.56 96 HIS A C 1
ATOM 585 O O . HIS A 1 96 ? -6.132 5.269 -17.971 1.00 75.56 96 HIS A O 1
ATOM 591 N N . THR A 1 97 ? -6.052 3.246 -18.893 1.00 71.06 97 THR A N 1
ATOM 592 C CA . THR A 1 97 ? -7.271 3.461 -19.686 1.00 71.06 97 THR A CA 1
ATOM 593 C C . THR A 1 97 ? -8.556 3.187 -18.911 1.00 71.06 97 THR A C 1
ATOM 595 O O . THR A 1 97 ? -9.644 3.223 -19.483 1.00 71.06 97 THR A O 1
ATOM 598 N N . GLU A 1 98 ? -8.441 2.882 -17.624 1.00 76.12 98 GLU A N 1
ATOM 599 C CA . GLU A 1 98 ? -9.498 2.268 -16.840 1.00 76.12 98 GLU A CA 1
ATOM 600 C C . GLU A 1 98 ? -9.893 3.167 -15.666 1.00 76.12 98 GLU A C 1
ATOM 602 O O . GLU A 1 98 ? -9.070 3.570 -14.850 1.00 76.12 98 GLU A O 1
ATOM 607 N N . CYS A 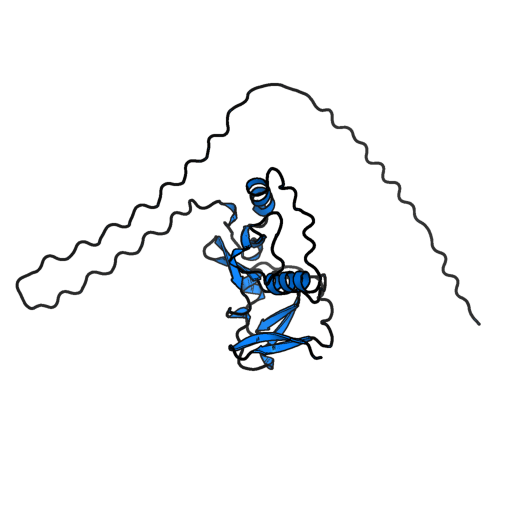1 99 ? -11.181 3.509 -15.607 1.00 80.00 99 CYS A N 1
ATOM 608 C CA . CYS A 1 99 ? -11.763 4.385 -14.590 1.00 80.00 99 CYS A CA 1
ATOM 609 C C . CYS A 1 99 ? -12.485 3.569 -13.512 1.00 80.00 99 CYS A C 1
ATOM 611 O O . CYS A 1 99 ? -13.614 3.870 -13.142 1.00 80.00 99 CYS A O 1
ATOM 613 N N . PHE A 1 100 ? -11.890 2.470 -13.067 1.00 86.00 100 PHE A N 1
ATOM 614 C CA . PHE A 1 100 ? -12.503 1.583 -12.085 1.00 86.00 100 PHE A CA 1
ATOM 615 C C . PHE A 1 100 ? -11.579 1.349 -10.891 1.00 86.00 100 PHE A C 1
ATOM 617 O O . PHE A 1 100 ? -10.520 1.961 -10.779 1.00 86.00 100 PHE A O 1
ATOM 624 N N . GLU A 1 101 ? -12.017 0.519 -9.946 1.00 88.00 101 GLU A N 1
ATOM 625 C CA . GLU A 1 101 ? -11.213 0.156 -8.781 1.00 88.00 101 GLU A CA 1
ATOM 626 C C . GLU A 1 101 ? -9.898 -0.496 -9.206 1.00 88.00 101 GLU A C 1
ATOM 628 O O . GLU A 1 101 ? -9.900 -1.552 -9.833 1.00 88.00 101 GLU A O 1
ATOM 633 N N . ALA A 1 102 ? -8.786 0.114 -8.814 1.00 91.62 102 ALA A N 1
ATOM 634 C CA . ALA A 1 102 ? -7.461 -0.394 -9.111 1.00 91.62 102 ALA A CA 1
ATOM 635 C C . ALA A 1 102 ? -7.319 -1.834 -8.599 1.00 91.62 102 ALA A C 1
ATOM 637 O O . ALA A 1 102 ? -7.630 -2.124 -7.436 1.00 91.62 102 ALA A O 1
ATOM 638 N N . SER A 1 103 ? -6.822 -2.726 -9.448 1.00 93.88 103 SER A N 1
ATOM 639 C CA . SER A 1 103 ? -6.486 -4.100 -9.082 1.00 93.88 103 SER A CA 1
ATOM 640 C C . SER A 1 103 ? -4.988 -4.246 -8.821 1.00 93.88 103 SER A C 1
ATOM 642 O O . SER A 1 103 ? -4.165 -3.590 -9.452 1.00 93.88 103 SER A O 1
ATOM 644 N N . LEU A 1 104 ? -4.592 -5.151 -7.917 1.00 94.31 104 LEU A N 1
ATOM 645 C CA . LEU A 1 104 ? -3.167 -5.384 -7.632 1.00 94.31 104 LEU A CA 1
ATOM 646 C C . LEU A 1 104 ? -2.394 -5.838 -8.889 1.00 94.31 104 LEU A C 1
ATOM 648 O O . LEU A 1 104 ? -1.200 -5.582 -9.002 1.00 94.31 104 LEU A O 1
ATOM 652 N N . SER A 1 105 ? -3.075 -6.488 -9.840 1.00 94.19 105 SER A N 1
ATOM 653 C CA . SER A 1 105 ? -2.512 -6.938 -11.119 1.00 94.19 105 SER A CA 1
ATOM 654 C C . SER A 1 105 ? -2.120 -5.814 -12.080 1.00 94.19 105 SER A C 1
ATOM 656 O O . SER A 1 105 ? -1.326 -6.072 -12.978 1.00 94.19 105 SER A O 1
ATOM 658 N N . GLU A 1 106 ? -2.635 -4.597 -11.894 1.00 93.00 106 GLU A N 1
ATOM 659 C CA . GLU A 1 106 ? -2.243 -3.409 -12.676 1.00 93.00 106 GLU A CA 1
ATOM 660 C C . GLU A 1 106 ? -0.881 -2.852 -12.251 1.00 93.00 106 GLU A C 1
ATOM 662 O O . GLU A 1 106 ? -0.383 -1.897 -12.846 1.00 93.00 106 GLU A O 1
ATOM 667 N N . PHE A 1 107 ? -0.268 -3.414 -11.207 1.00 95.19 107 PHE A N 1
ATOM 668 C CA . PHE A 1 107 ? 0.969 -2.902 -10.649 1.00 95.19 107 PHE A CA 1
ATOM 669 C C . PHE A 1 107 ? 2.089 -3.936 -10.655 1.00 95.19 107 PHE A C 1
ATOM 671 O O . PHE A 1 107 ? 1.912 -5.119 -10.370 1.00 95.19 107 PHE A O 1
ATOM 678 N N . ALA A 1 108 ? 3.295 -3.439 -10.897 1.00 95.81 108 ALA A N 1
ATOM 679 C CA . ALA A 1 108 ? 4.542 -4.125 -10.644 1.00 95.81 108 ALA A CA 1
ATOM 680 C C . ALA A 1 108 ? 5.211 -3.530 -9.399 1.00 95.81 108 ALA A C 1
ATOM 682 O O . ALA A 1 108 ? 5.348 -2.312 -9.266 1.00 95.81 108 ALA A O 1
ATOM 683 N N . ALA A 1 109 ? 5.677 -4.395 -8.500 1.00 97.00 109 ALA A N 1
ATOM 684 C CA . ALA A 1 109 ? 6.611 -3.999 -7.455 1.00 97.00 109 ALA A CA 1
ATOM 685 C C . ALA A 1 109 ? 8.030 -4.037 -8.022 1.00 97.00 109 ALA A C 1
ATOM 687 O O . ALA A 1 109 ? 8.534 -5.097 -8.398 1.00 97.00 109 ALA A O 1
ATOM 688 N N . LEU A 1 110 ? 8.672 -2.878 -8.086 1.00 97.06 110 LEU A N 1
ATOM 689 C CA . LEU A 1 110 ? 9.992 -2.707 -8.680 1.00 97.06 110 LEU A CA 1
ATOM 690 C C . LEU A 1 110 ? 10.938 -2.076 -7.672 1.00 97.06 110 LEU A C 1
ATOM 692 O O . LEU A 1 110 ? 10.521 -1.349 -6.777 1.00 97.06 110 LEU A O 1
ATOM 696 N N . ASN A 1 111 ? 12.229 -2.304 -7.848 1.00 97.25 111 ASN A N 1
ATOM 697 C CA . ASN A 1 111 ? 13.244 -1.497 -7.212 1.00 97.25 111 ASN A CA 1
ATOM 698 C C . ASN A 1 111 ? 13.183 -0.080 -7.794 1.00 97.25 111 ASN A C 1
ATOM 700 O O . ASN A 1 111 ? 13.205 0.102 -9.015 1.00 97.25 111 ASN A O 1
ATOM 704 N N . SER A 1 112 ? 13.135 0.920 -6.921 1.00 96.19 112 SER A N 1
ATOM 705 C CA . SER A 1 112 ? 13.002 2.333 -7.268 1.00 96.19 112 SER A CA 1
ATOM 706 C C . SER A 1 112 ? 14.069 2.822 -8.252 1.00 96.19 112 SER A C 1
ATOM 708 O O . SER A 1 112 ? 13.778 3.683 -9.080 1.00 96.19 112 SER A O 1
ATOM 710 N N . VAL A 1 113 ? 15.271 2.231 -8.247 1.00 97.00 113 VAL A N 1
ATOM 711 C CA . VAL A 1 113 ? 16.352 2.596 -9.184 1.00 97.00 113 VAL A CA 1
ATOM 712 C C . VAL A 1 113 ? 16.087 2.158 -10.629 1.00 97.00 113 VAL A C 1
ATOM 714 O O . VAL A 1 113 ? 16.682 2.713 -11.547 1.00 97.00 113 VAL A O 1
ATOM 717 N N . HIS A 1 114 ? 15.199 1.181 -10.841 1.00 96.69 114 HIS A N 1
ATOM 718 C CA . HIS A 1 114 ? 14.886 0.604 -12.152 1.00 96.69 114 HIS A CA 1
ATOM 719 C C . HIS A 1 114 ? 13.534 1.061 -12.713 1.00 96.69 114 HIS A C 1
ATOM 721 O O . HIS A 1 114 ? 13.141 0.618 -13.789 1.00 96.69 114 HIS A O 1
ATOM 727 N N . VAL A 1 115 ? 12.813 1.952 -12.023 1.00 95.06 115 VAL A N 1
ATOM 728 C CA . VAL A 1 115 ? 11.481 2.408 -12.459 1.00 95.06 115 VAL A CA 1
ATOM 729 C C . VAL A 1 115 ? 11.534 3.059 -13.835 1.00 95.06 115 VAL A C 1
ATOM 731 O O . VAL A 1 115 ? 10.742 2.704 -14.701 1.00 95.06 115 VAL A O 1
ATOM 734 N N . GLN A 1 116 ? 12.481 3.973 -14.063 1.00 93.94 116 GLN A N 1
ATOM 735 C CA . GLN A 1 116 ? 12.579 4.655 -15.354 1.00 93.94 116 GLN A CA 1
ATOM 736 C C . GLN A 1 116 ? 12.953 3.684 -16.477 1.00 93.94 116 GLN A C 1
ATOM 738 O O . GLN A 1 116 ? 12.347 3.726 -17.535 1.00 93.94 116 GLN A O 1
ATOM 743 N N . GLU A 1 117 ? 13.885 2.763 -16.227 1.00 93.88 117 GLU A N 1
ATOM 744 C CA . GLU A 1 117 ? 14.272 1.728 -17.193 1.00 93.88 117 GLU A CA 1
ATOM 745 C C . GLU A 1 117 ? 13.085 0.817 -17.550 1.00 93.88 117 GLU A C 1
ATOM 747 O O . GLU A 1 117 ? 12.856 0.513 -18.722 1.00 93.88 117 GLU A O 1
ATOM 752 N N . PHE A 1 118 ? 12.290 0.422 -16.550 1.00 93.25 118 PHE A N 1
ATOM 753 C CA . PHE A 1 118 ? 11.054 -0.322 -16.761 1.00 93.25 118 PHE A CA 1
ATOM 754 C C . PHE A 1 118 ? 10.079 0.471 -17.635 1.00 93.25 118 PHE A C 1
ATOM 756 O O . PHE A 1 118 ? 9.612 -0.054 -18.646 1.00 93.25 118 PHE A O 1
ATOM 763 N N . LEU A 1 119 ? 9.807 1.733 -17.290 1.00 91.50 119 LEU A N 1
ATOM 764 C CA . LEU A 1 119 ? 8.892 2.589 -18.045 1.00 91.50 119 LEU A CA 1
ATOM 765 C C . LEU A 1 119 ? 9.387 2.822 -19.473 1.00 91.50 119 LEU A C 1
ATOM 767 O O . LEU A 1 119 ? 8.611 2.660 -20.406 1.00 91.50 119 LEU A O 1
ATOM 771 N N . ASP A 1 120 ? 10.672 3.090 -19.678 1.00 91.50 120 ASP A N 1
ATOM 772 C CA . ASP A 1 120 ? 11.255 3.244 -21.011 1.00 91.50 120 ASP A CA 1
ATOM 773 C C . ASP A 1 120 ? 11.114 1.947 -21.823 1.00 91.50 120 ASP A C 1
ATOM 775 O O . ASP A 1 120 ? 10.813 1.988 -23.015 1.00 91.50 120 ASP A O 1
ATOM 779 N N . SER A 1 121 ? 11.253 0.777 -21.191 1.00 91.31 121 SER A N 1
ATOM 780 C CA . SER A 1 121 ? 11.083 -0.512 -21.872 1.00 91.31 121 SER A CA 1
ATOM 781 C C . SER A 1 121 ? 9.631 -0.822 -22.258 1.00 91.31 121 SER A C 1
ATOM 783 O O . SER A 1 121 ? 9.391 -1.508 -23.252 1.00 91.31 121 SER A O 1
ATOM 785 N N . LYS A 1 122 ? 8.659 -0.351 -21.468 1.00 88.94 122 LYS A N 1
ATOM 786 C CA . LYS A 1 122 ? 7.229 -0.649 -21.649 1.00 88.94 122 LYS A CA 1
ATOM 787 C C . LYS A 1 122 ? 6.500 0.412 -22.457 1.00 88.94 122 LYS A C 1
ATOM 789 O O . LYS A 1 122 ? 5.562 0.091 -23.179 1.00 88.94 122 LYS A O 1
ATOM 794 N N . CYS A 1 123 ? 6.957 1.651 -22.355 1.00 89.94 123 CYS A N 1
ATOM 795 C CA . CYS A 1 123 ? 6.270 2.837 -22.832 1.00 89.94 123 CYS A CA 1
ATOM 796 C C . CYS A 1 123 ? 7.042 3.555 -23.940 1.00 89.94 123 CYS A C 1
ATOM 798 O O . CYS A 1 123 ? 6.811 4.739 -24.133 1.00 89.94 123 CYS A O 1
ATOM 800 N N . THR A 1 124 ? 7.952 2.891 -24.666 1.00 87.81 124 THR A N 1
ATOM 801 C CA . THR A 1 124 ? 8.663 3.507 -25.804 1.00 87.81 124 THR A CA 1
ATOM 802 C C . THR A 1 124 ? 8.233 2.908 -27.150 1.00 87.81 124 THR A C 1
ATOM 804 O O . THR A 1 124 ? 8.332 1.692 -27.326 1.00 87.81 124 THR A O 1
ATOM 807 N N . PRO A 1 125 ? 7.843 3.744 -28.141 1.00 80.25 125 PRO A N 1
ATOM 808 C CA . PRO A 1 125 ? 7.581 5.184 -28.013 1.00 80.25 125 PRO A CA 1
ATOM 809 C C . PRO A 1 125 ? 6.385 5.431 -27.080 1.00 80.25 125 PRO A C 1
ATOM 811 O O . PRO A 1 125 ? 5.513 4.562 -27.031 1.00 80.25 125 PRO A O 1
ATOM 814 N N . PRO A 1 126 ? 6.317 6.576 -26.366 1.00 72.12 126 PRO A N 1
ATOM 815 C CA . PRO A 1 126 ? 5.185 6.873 -25.496 1.00 72.12 126 PRO A CA 1
ATOM 816 C C . PRO A 1 126 ? 3.923 6.773 -26.340 1.00 72.12 126 PRO A C 1
ATOM 818 O O . PRO A 1 126 ? 3.782 7.550 -27.296 1.00 72.12 126 PRO A O 1
ATOM 821 N N . PRO A 1 127 ? 3.037 5.793 -26.069 1.00 72.06 127 PRO A N 1
ATOM 822 C CA . PRO A 1 127 ? 1.767 5.767 -26.760 1.00 72.06 127 PRO A CA 1
ATOM 823 C C . PRO A 1 127 ? 1.114 7.127 -26.505 1.00 72.06 127 PRO A C 1
ATOM 825 O O . PRO A 1 127 ? 1.261 7.668 -25.404 1.00 72.06 127 PRO A O 1
ATOM 828 N N . PRO A 1 128 ? 0.444 7.732 -27.501 1.00 77.19 128 PRO A N 1
ATOM 829 C CA . PRO A 1 128 ? -0.371 8.896 -27.228 1.00 77.19 128 PRO A CA 1
ATOM 830 C C . PRO A 1 128 ? -1.418 8.427 -26.228 1.00 77.19 128 PRO A C 1
ATOM 832 O O . PRO A 1 128 ? -2.383 7.778 -26.623 1.00 77.19 128 PRO A O 1
ATOM 835 N N . CYS A 1 129 ? -1.190 8.683 -24.939 1.00 77.44 129 CYS A N 1
ATOM 836 C CA . CYS A 1 129 ? -2.201 8.471 -23.931 1.00 77.44 129 CYS A CA 1
ATOM 837 C C . CYS A 1 129 ? -3.334 9.380 -24.381 1.00 77.44 129 CYS A C 1
ATOM 839 O O . CYS A 1 129 ? -3.153 10.607 -24.367 1.00 77.44 129 CYS A O 1
ATOM 841 N N . PRO A 1 130 ? -4.456 8.824 -24.884 1.00 74.12 130 PRO A N 1
ATOM 842 C CA . PRO A 1 130 ? -5.597 9.668 -25.159 1.00 74.12 130 PRO A CA 1
ATOM 843 C C . PRO A 1 130 ? -5.854 10.394 -23.844 1.00 74.12 130 PRO A C 1
ATOM 845 O O . PRO A 1 130 ? -5.627 9.806 -22.786 1.00 74.12 130 PRO A O 1
ATOM 848 N N . GLY A 1 131 ? -6.240 11.667 -23.887 1.00 66.06 131 GLY A N 1
ATOM 849 C CA . GLY A 1 131 ? -6.642 12.396 -22.685 1.00 66.06 131 GLY A CA 1
ATOM 850 C C . GLY A 1 131 ? -7.916 11.774 -22.119 1.00 66.06 131 GLY A C 1
ATOM 851 O O . GLY A 1 131 ? -8.982 12.377 -22.204 1.00 66.06 131 GLY A O 1
ATOM 852 N N . PHE A 1 132 ? -7.816 10.535 -21.641 1.00 65.88 132 PHE A N 1
ATOM 853 C CA . PHE A 1 132 ? -8.867 9.743 -21.060 1.00 65.88 132 PHE A CA 1
ATOM 854 C C . PHE A 1 132 ? -9.161 10.432 -19.749 1.00 65.88 132 PHE A C 1
ATOM 856 O O . PHE A 1 132 ? -8.447 10.331 -18.755 1.00 65.88 132 PHE A O 1
ATOM 863 N N . TYR A 1 133 ? -10.180 11.269 -19.825 1.00 73.31 133 TYR A N 1
ATOM 864 C CA . TYR A 1 133 ? -10.743 11.911 -18.675 1.00 73.31 133 TYR A CA 1
ATOM 865 C C . TYR A 1 133 ? -11.611 10.864 -17.999 1.00 73.31 133 TYR A C 1
ATOM 867 O O . TYR A 1 133 ? -12.703 10.565 -18.482 1.00 73.31 133 TYR A O 1
ATOM 875 N N . CYS A 1 134 ? -11.113 10.285 -16.912 1.00 74.00 134 CYS A N 1
ATOM 876 C CA . CYS A 1 134 ? -11.987 9.576 -15.998 1.00 74.00 134 CYS A CA 1
ATOM 877 C C . CYS A 1 134 ? -12.883 10.621 -15.333 1.00 74.00 134 CYS A C 1
ATOM 879 O O . CYS A 1 134 ? -12.364 11.472 -14.601 1.00 74.00 134 CYS A O 1
ATOM 881 N N . PRO A 1 135 ? -14.197 10.631 -15.624 1.00 77.81 135 PRO A N 1
ATOM 882 C CA . PRO A 1 135 ? -15.084 11.577 -14.984 1.00 77.81 135 PRO A CA 1
ATOM 883 C C . PRO A 1 135 ? -15.043 11.354 -13.474 1.00 77.81 135 PRO A C 1
ATOM 885 O O . PRO A 1 135 ? -14.949 10.231 -12.987 1.00 77.81 135 PRO A O 1
ATOM 888 N N . GLU A 1 136 ? -15.102 12.437 -12.713 1.00 77.62 136 GLU A N 1
ATOM 889 C CA . GLU A 1 136 ? -15.378 12.333 -11.283 1.00 77.62 136 GLU A CA 1
ATOM 890 C C . GLU A 1 136 ? -16.762 11.678 -11.095 1.00 77.62 136 GLU A C 1
ATOM 892 O O . GLU A 1 136 ? -17.701 12.070 -11.799 1.00 77.62 136 GLU A O 1
ATOM 897 N N . PRO A 1 137 ? -16.930 10.694 -10.188 1.00 76.62 137 PRO A N 1
ATOM 898 C CA . PRO A 1 137 ? -16.036 10.308 -9.085 1.00 76.62 137 PRO A CA 1
ATOM 899 C C . PRO A 1 137 ? -15.043 9.169 -9.391 1.00 76.62 137 PRO A C 1
ATOM 901 O O . PRO A 1 137 ? -14.244 8.808 -8.526 1.00 76.62 137 PRO A O 1
ATOM 904 N N . ASP A 1 138 ? -15.089 8.591 -10.589 1.00 77.00 138 ASP A N 1
ATOM 905 C CA . ASP A 1 138 ? -14.414 7.336 -10.937 1.00 77.00 138 ASP A CA 1
ATOM 906 C C . ASP A 1 138 ? -12.886 7.430 -10.825 1.00 77.00 138 ASP A C 1
ATOM 908 O O . ASP A 1 138 ? -12.228 6.528 -10.301 1.00 77.00 138 ASP A O 1
ATOM 912 N N . HIS A 1 139 ? -12.315 8.577 -11.206 1.00 79.88 139 HIS A N 1
ATOM 913 C CA . HIS A 1 139 ? -10.890 8.854 -11.012 1.00 79.88 139 HIS A CA 1
ATOM 914 C C . HIS A 1 139 ? -10.479 8.783 -9.530 1.00 79.88 139 HIS A C 1
ATOM 916 O O . HIS A 1 139 ? -9.445 8.209 -9.184 1.00 79.88 139 HIS A O 1
ATOM 922 N N . GLN A 1 140 ? -11.298 9.323 -8.622 1.00 84.00 140 GLN A N 1
ATOM 923 C CA . GLN A 1 140 ? -10.997 9.257 -7.193 1.00 84.00 140 GLN A CA 1
ATOM 924 C C . GLN A 1 140 ? -11.155 7.851 -6.624 1.00 84.00 140 GLN A C 1
ATOM 926 O O . GLN A 1 140 ? -10.490 7.535 -5.638 1.00 84.00 140 GLN A O 1
ATOM 931 N N . THR A 1 141 ? -12.018 7.022 -7.210 1.00 86.75 141 THR A N 1
ATOM 932 C CA . THR A 1 141 ? -12.141 5.609 -6.839 1.00 86.75 141 THR A CA 1
ATOM 933 C C . THR A 1 141 ? -10.834 4.877 -7.118 1.00 86.75 141 THR A C 1
ATOM 935 O O . THR A 1 141 ? -10.282 4.289 -6.189 1.00 86.75 141 THR A O 1
ATOM 938 N N . TRP A 1 142 ? -10.282 5.013 -8.331 1.00 89.19 142 TRP A N 1
ATOM 939 C CA . TRP A 1 142 ? -9.006 4.389 -8.693 1.00 89.19 142 TRP A CA 1
ATOM 940 C C . TRP A 1 142 ? -7.872 4.818 -7.751 1.00 89.19 142 TRP A C 1
ATOM 942 O O . TRP A 1 142 ? -7.222 3.965 -7.144 1.00 89.19 142 TRP A O 1
ATOM 952 N N . VAL A 1 143 ? -7.691 6.131 -7.531 1.00 87.75 143 VAL A N 1
ATOM 953 C CA . VAL A 1 143 ? -6.638 6.654 -6.634 1.00 87.75 143 VAL A CA 1
ATOM 954 C C . VAL A 1 143 ? -6.815 6.134 -5.202 1.00 87.75 143 VAL A C 1
ATOM 956 O O . VAL A 1 143 ? -5.831 5.767 -4.560 1.00 87.75 143 VAL A O 1
ATOM 959 N N . ARG A 1 144 ? -8.060 6.057 -4.705 1.00 90.25 144 ARG A N 1
ATOM 960 C CA . ARG A 1 144 ? -8.370 5.517 -3.370 1.00 90.25 144 ARG A CA 1
ATOM 961 C C . ARG A 1 144 ? -7.989 4.053 -3.224 1.00 90.25 144 ARG A C 1
ATOM 963 O O . ARG A 1 144 ? -7.443 3.676 -2.189 1.00 90.25 144 ARG A O 1
ATOM 970 N N . THR A 1 145 ? -8.287 3.236 -4.230 1.00 92.50 145 THR A N 1
ATOM 971 C CA . THR A 1 145 ? -7.947 1.808 -4.228 1.00 92.50 145 THR A CA 1
ATOM 972 C C . THR A 1 145 ? -6.460 1.565 -4.444 1.00 92.50 145 THR A C 1
ATOM 974 O O . THR A 1 145 ? -5.881 0.758 -3.726 1.00 92.50 145 THR A O 1
ATOM 977 N N . ALA A 1 146 ? -5.814 2.317 -5.339 1.00 92.50 146 ALA A N 1
ATOM 978 C CA . ALA A 1 146 ? -4.377 2.227 -5.582 1.00 92.50 146 ALA A CA 1
ATOM 979 C C . ALA A 1 146 ? -3.576 2.560 -4.315 1.00 92.50 146 ALA A C 1
ATOM 981 O O . ALA A 1 146 ? -2.577 1.912 -4.012 1.00 92.50 146 ALA A O 1
ATOM 982 N N . ALA A 1 147 ? -4.065 3.515 -3.517 1.00 93.81 147 ALA A N 1
ATOM 983 C CA . ALA A 1 147 ? -3.482 3.846 -2.226 1.00 93.81 147 ALA A CA 1
ATOM 984 C C . ALA A 1 147 ? -3.576 2.720 -1.183 1.00 93.81 147 ALA A C 1
ATOM 986 O O . ALA A 1 147 ? -2.978 2.866 -0.130 1.00 93.81 147 ALA A O 1
ATOM 987 N N . GLN A 1 148 ? -4.302 1.624 -1.424 1.00 95.62 148 GLN A N 1
ATOM 988 C CA . GLN A 1 148 ? -4.360 0.473 -0.510 1.00 95.62 148 GLN A CA 1
ATOM 989 C C . GLN A 1 148 ? -3.280 -0.573 -0.801 1.00 95.62 148 GLN A C 1
ATOM 991 O O . GLN A 1 148 ? -3.081 -1.500 -0.012 1.00 95.62 148 GLN A O 1
ATOM 996 N N . PHE A 1 149 ? -2.577 -0.436 -1.924 1.00 97.06 149 PHE A N 1
ATOM 997 C CA . PHE A 1 149 ? -1.500 -1.334 -2.301 1.00 97.06 149 PHE A CA 1
ATOM 998 C C . PHE A 1 149 ? -0.165 -0.837 -1.758 1.00 97.06 149 PHE A C 1
ATOM 1000 O O . PHE A 1 149 ? 0.107 0.362 -1.671 1.00 97.06 149 PHE A O 1
ATOM 1007 N N . ALA A 1 150 ? 0.672 -1.785 -1.367 1.00 96.62 150 ALA A N 1
ATOM 1008 C CA . ALA A 1 150 ? 1.982 -1.547 -0.791 1.00 96.62 150 ALA A CA 1
ATOM 1009 C C . ALA A 1 150 ? 3.007 -2.484 -1.422 1.00 96.62 150 ALA A C 1
ATOM 1011 O O . ALA A 1 150 ? 2.658 -3.443 -2.114 1.00 96.62 150 ALA A O 1
ATOM 1012 N N . THR A 1 151 ? 4.282 -2.217 -1.158 1.00 97.44 151 THR A N 1
ATOM 1013 C CA . THR A 1 151 ? 5.380 -3.083 -1.582 1.00 97.44 151 THR A CA 1
ATOM 1014 C C . THR A 1 151 ? 6.277 -3.449 -0.415 1.00 97.44 151 THR A C 1
ATOM 1016 O O . THR A 1 151 ? 6.443 -2.666 0.516 1.00 97.44 151 THR A O 1
ATOM 1019 N N . THR A 1 152 ? 6.890 -4.625 -0.479 1.00 97.12 152 THR A N 1
ATOM 1020 C CA . THR A 1 152 ? 7.927 -5.055 0.466 1.00 97.12 152 THR A CA 1
ATOM 1021 C C . THR A 1 152 ? 9.023 -5.839 -0.255 1.00 97.12 152 THR A C 1
ATOM 1023 O O . THR A 1 152 ? 8.882 -6.172 -1.432 1.00 97.12 152 THR A O 1
ATOM 1026 N N . CYS A 1 153 ? 10.121 -6.129 0.443 1.00 97.12 153 CYS A N 1
ATOM 1027 C CA . CYS A 1 153 ? 11.219 -6.941 -0.067 1.00 97.12 153 CYS A CA 1
ATOM 1028 C C . CYS A 1 153 ? 11.173 -8.338 0.558 1.00 97.12 153 CYS A C 1
ATOM 1030 O O . CYS A 1 153 ? 11.525 -8.524 1.721 1.00 97.12 153 CYS A O 1
ATOM 1032 N N . THR A 1 154 ? 10.759 -9.339 -0.216 1.00 95.94 154 THR A N 1
ATOM 1033 C CA . THR A 1 154 ? 10.653 -10.728 0.244 1.00 95.94 154 THR A CA 1
ATOM 1034 C C . THR A 1 154 ? 11.657 -11.585 -0.507 1.00 95.94 154 THR A C 1
ATOM 1036 O O . THR A 1 154 ? 11.629 -11.652 -1.733 1.00 95.94 154 THR A O 1
ATOM 1039 N N . ALA A 1 155 ? 12.563 -12.240 0.224 1.00 95.12 155 ALA A N 1
ATOM 1040 C CA . ALA A 1 155 ? 13.603 -13.098 -0.354 1.00 95.12 155 ALA A CA 1
ATOM 1041 C C . ALA A 1 155 ? 14.412 -12.411 -1.481 1.00 95.12 155 ALA A C 1
ATOM 1043 O O . ALA A 1 155 ? 14.715 -13.013 -2.510 1.00 95.12 155 ALA A O 1
ATOM 1044 N N . GLY A 1 156 ? 14.740 -11.127 -1.293 1.00 95.06 156 GLY A N 1
ATOM 1045 C CA . GLY A 1 156 ? 15.507 -10.332 -2.255 1.00 95.06 156 GLY A CA 1
ATOM 1046 C C . GLY A 1 156 ? 14.722 -9.869 -3.487 1.00 95.06 156 GLY A C 1
ATOM 1047 O O . GLY A 1 156 ? 15.334 -9.407 -4.449 1.00 95.06 156 GLY A O 1
ATOM 1048 N N . THR A 1 157 ? 13.391 -9.993 -3.477 1.00 96.50 157 THR A N 1
ATOM 1049 C CA . THR A 1 157 ? 12.509 -9.572 -4.574 1.00 96.50 157 THR A CA 1
ATOM 1050 C C . THR A 1 157 ? 11.398 -8.653 -4.069 1.00 96.50 157 THR A C 1
ATOM 1052 O O . THR A 1 157 ? 10.765 -8.927 -3.048 1.00 96.50 157 THR A O 1
ATOM 1055 N N . CYS A 1 158 ? 11.150 -7.563 -4.788 1.00 97.62 158 CYS A N 1
ATOM 1056 C CA . CYS A 1 158 ? 10.045 -6.658 -4.541 1.00 97.62 158 CYS A CA 1
ATOM 1057 C C . CYS A 1 158 ? 8.727 -7.364 -4.840 1.00 97.62 158 CYS A C 1
ATOM 1059 O O . CYS A 1 158 ? 8.524 -7.896 -5.931 1.00 97.62 158 CYS A O 1
ATOM 1061 N N . THR A 1 159 ? 7.825 -7.357 -3.867 1.00 97.19 159 THR A N 1
ATOM 1062 C CA . THR A 1 159 ? 6.483 -7.923 -3.996 1.00 97.19 159 THR A CA 1
ATOM 1063 C C . THR A 1 159 ? 5.449 -6.862 -3.658 1.00 97.19 159 THR A C 1
ATOM 1065 O O . THR A 1 159 ? 5.677 -6.027 -2.781 1.00 97.19 159 THR A O 1
ATOM 1068 N N . ALA A 1 160 ? 4.336 -6.864 -4.390 1.00 97.12 160 ALA A N 1
ATOM 1069 C CA . ALA A 1 160 ? 3.188 -6.014 -4.109 1.00 97.12 160 ALA A CA 1
ATOM 1070 C C . ALA A 1 160 ? 2.173 -6.792 -3.268 1.00 97.12 160 ALA A C 1
ATOM 1072 O O . ALA A 1 160 ? 2.022 -8.003 -3.440 1.00 97.12 160 ALA A O 1
ATOM 1073 N N . PHE A 1 161 ? 1.456 -6.105 -2.386 1.00 97.56 161 PHE A N 1
ATOM 1074 C CA . PHE A 1 161 ? 0.376 -6.699 -1.605 1.00 97.56 161 PHE A CA 1
ATOM 1075 C C . PHE A 1 161 ? -0.725 -5.676 -1.308 1.00 97.56 161 PHE A C 1
ATOM 1077 O O . PHE A 1 161 ? -0.502 -4.466 -1.355 1.00 97.56 161 PHE A O 1
ATOM 1084 N N . ASP A 1 162 ? -1.921 -6.175 -0.998 1.00 97.44 162 ASP A N 1
ATOM 1085 C CA . ASP A 1 162 ? -3.068 -5.364 -0.585 1.00 97.44 162 ASP A CA 1
ATOM 1086 C C . ASP A 1 162 ? -3.127 -5.274 0.940 1.00 97.44 162 ASP A C 1
ATOM 1088 O O . ASP A 1 162 ? -3.263 -6.290 1.632 1.00 97.44 162 ASP A O 1
ATOM 1092 N N . ILE A 1 163 ? -3.039 -4.054 1.478 1.00 97.06 163 ILE A N 1
ATOM 1093 C CA . ILE A 1 163 ? -3.096 -3.837 2.923 1.00 97.06 163 ILE A CA 1
ATOM 1094 C C . ILE A 1 163 ? -4.423 -4.331 3.494 1.00 97.06 163 ILE A C 1
ATOM 1096 O O . ILE A 1 163 ? -4.411 -4.918 4.578 1.00 97.06 163 ILE A O 1
ATOM 1100 N N . ARG A 1 164 ? -5.538 -4.172 2.769 1.00 96.06 164 ARG A N 1
ATOM 1101 C CA . ARG A 1 164 ? -6.906 -4.479 3.234 1.00 96.06 164 ARG A CA 1
ATOM 1102 C C . ARG A 1 164 ? -7.134 -5.948 3.570 1.00 96.06 164 ARG A C 1
ATOM 1104 O O . ARG A 1 164 ? -8.105 -6.268 4.241 1.00 96.06 164 ARG A O 1
ATOM 1111 N N . THR A 1 165 ? -6.280 -6.836 3.071 1.00 97.12 165 THR A N 1
ATOM 1112 C CA . THR A 1 165 ? -6.379 -8.286 3.293 1.00 97.12 165 THR A CA 1
ATOM 1113 C C . THR A 1 165 ? -5.127 -8.861 3.949 1.00 97.12 165 THR A C 1
ATOM 1115 O O . THR A 1 165 ? -4.992 -10.075 4.056 1.00 97.12 165 THR A O 1
ATOM 1118 N N . SER A 1 166 ? -4.180 -8.008 4.340 1.00 97.38 166 SER A N 1
ATOM 1119 C CA . SER A 1 166 ? -2.922 -8.413 4.970 1.00 97.38 166 SER A CA 1
ATOM 1120 C C . SER A 1 166 ? -2.995 -8.352 6.493 1.00 97.38 166 SER A C 1
ATOM 1122 O O . SER A 1 166 ? -3.836 -7.654 7.067 1.00 97.38 166 SER A O 1
ATOM 1124 N N . ASP A 1 167 ? -2.024 -8.979 7.152 1.00 97.50 167 ASP A N 1
ATOM 1125 C CA . ASP A 1 167 ? -1.851 -8.886 8.604 1.00 97.50 167 ASP A CA 1
ATOM 1126 C C . ASP A 1 167 ? -1.613 -7.442 9.085 1.00 97.50 167 ASP A C 1
ATOM 1128 O O . ASP A 1 167 ? -1.891 -7.118 10.239 1.00 97.50 167 ASP A O 1
ATOM 1132 N N . LEU A 1 168 ? -1.171 -6.534 8.200 1.00 97.25 168 LEU A N 1
ATOM 1133 C CA . LEU A 1 168 ? -0.957 -5.123 8.538 1.00 97.25 168 LEU A CA 1
ATOM 1134 C C . LEU A 1 168 ? -2.246 -4.370 8.857 1.00 97.25 168 LEU A C 1
ATOM 1136 O O . LEU A 1 168 ? -2.191 -3.324 9.500 1.00 97.25 168 LEU A O 1
ATOM 1140 N N . SER A 1 169 ? -3.398 -4.880 8.428 1.00 98.31 169 SER A N 1
ATOM 1141 C CA . SER A 1 169 ? -4.707 -4.327 8.772 1.00 98.31 169 SER A CA 1
ATOM 1142 C C . SER A 1 169 ? -5.506 -5.240 9.698 1.00 98.31 169 SER A C 1
ATOM 1144 O O . SER A 1 169 ? -6.620 -4.878 10.052 1.00 98.31 169 SER A O 1
ATOM 1146 N N . ALA A 1 170 ? -4.979 -6.389 10.126 1.00 98.38 170 ALA A N 1
ATOM 1147 C CA . ALA A 1 170 ? -5.732 -7.320 10.961 1.00 98.38 170 ALA A CA 1
ATOM 1148 C C . ALA A 1 170 ? -6.184 -6.673 12.285 1.00 98.38 170 ALA A C 1
ATOM 1150 O O . ALA A 1 170 ? -5.409 -6.014 12.989 1.00 98.38 170 ALA A O 1
ATOM 1151 N N . CYS A 1 171 ? -7.451 -6.881 12.637 1.00 98.56 171 CYS A N 1
ATOM 1152 C CA . CYS A 1 171 ? -8.080 -6.290 13.811 1.00 98.56 171 CYS A CA 1
ATOM 1153 C C . CYS A 1 171 ? -9.117 -7.225 14.436 1.00 98.56 171 CYS A C 1
ATOM 1155 O O . CYS A 1 171 ? -9.663 -8.124 13.799 1.00 98.56 171 CYS A O 1
ATOM 1157 N N . THR A 1 172 ? -9.409 -7.000 15.714 1.00 98.44 172 THR A N 1
ATOM 1158 C CA . THR A 1 172 ? -10.514 -7.662 16.424 1.00 98.44 172 THR A CA 1
ATOM 1159 C C . THR A 1 172 ? -11.530 -6.642 16.932 1.00 98.44 172 THR A C 1
ATOM 1161 O O . THR A 1 172 ? -12.717 -6.933 17.049 1.00 98.44 172 THR A O 1
ATOM 1164 N N . THR A 1 173 ? -11.073 -5.428 17.231 1.00 98.06 173 THR A N 1
ATOM 1165 C CA . THR A 1 173 ? -11.871 -4.328 17.768 1.00 98.06 173 THR A CA 1
ATOM 1166 C C . THR A 1 173 ? -11.548 -3.030 17.038 1.00 98.06 173 THR A C 1
ATOM 1168 O O . THR A 1 173 ? -10.487 -2.888 16.437 1.00 98.06 173 THR A O 1
ATOM 1171 N N . GLN A 1 174 ? -12.437 -2.039 17.124 1.00 97.62 174 GLN A N 1
ATOM 1172 C CA . GLN A 1 174 ? -12.211 -0.723 16.508 1.00 97.62 174 GLN A CA 1
ATOM 1173 C C . GLN A 1 174 ? -10.943 -0.032 17.040 1.00 97.62 174 GLN A C 1
ATOM 1175 O O . GLN A 1 174 ? -10.262 0.651 16.285 1.00 97.62 174 GLN A O 1
ATOM 1180 N N . ASN A 1 175 ? -10.577 -0.276 18.304 1.00 97.88 175 ASN A N 1
ATOM 1181 C CA . ASN A 1 175 ? -9.379 0.293 18.930 1.00 97.88 175 ASN A CA 1
ATOM 1182 C C . ASN A 1 175 ? -8.066 -0.297 18.388 1.00 97.88 175 ASN A C 1
ATOM 1184 O O . ASN A 1 175 ? -6.993 0.239 18.662 1.00 97.88 175 ASN A O 1
ATOM 1188 N N . ASP A 1 176 ? -8.134 -1.397 17.635 1.00 98.19 176 ASP A N 1
ATOM 1189 C CA . ASP A 1 176 ? -6.963 -1.950 16.960 1.00 98.19 176 ASP A CA 1
ATOM 1190 C C . ASP A 1 176 ? -6.605 -1.153 15.704 1.00 98.19 176 ASP A C 1
ATOM 1192 O O . ASP A 1 176 ? -5.516 -1.340 15.182 1.00 98.19 176 ASP A O 1
ATOM 1196 N N . CYS A 1 177 ? -7.479 -0.273 15.213 1.00 98.44 177 CYS A N 1
ATOM 1197 C CA . CYS A 1 177 ? -7.299 0.400 13.935 1.00 98.44 177 CYS A CA 1
ATOM 1198 C C . CYS A 1 177 ? -6.864 1.857 14.098 1.00 98.44 177 CYS A C 1
ATOM 1200 O O . CYS A 1 177 ? -7.398 2.602 14.917 1.00 98.44 177 CYS A O 1
ATOM 1202 N N . VAL A 1 178 ? -5.911 2.281 13.269 1.00 97.75 178 VAL A N 1
ATOM 1203 C CA . VAL A 1 178 ? -5.436 3.666 13.186 1.00 97.75 178 VAL A CA 1
ATOM 1204 C C . VAL A 1 178 ? -5.393 4.131 11.735 1.00 97.75 178 VAL A C 1
ATOM 1206 O O . VAL A 1 178 ? -5.149 3.346 10.818 1.00 97.75 178 VAL A O 1
ATOM 1209 N N . LEU A 1 179 ? -5.647 5.424 11.529 1.00 97.00 179 LEU A N 1
ATOM 1210 C CA . LEU A 1 179 ? -5.510 6.064 10.225 1.00 97.00 179 LEU A CA 1
ATOM 1211 C C . LEU A 1 179 ? -4.040 6.360 9.918 1.00 97.00 179 LEU A C 1
ATOM 1213 O O . LEU A 1 179 ? -3.255 6.682 10.812 1.00 97.00 179 LEU A O 1
ATOM 1217 N N . ARG A 1 180 ? -3.685 6.300 8.634 1.00 95.31 180 ARG A N 1
ATOM 1218 C CA . ARG A 1 180 ? -2.360 6.661 8.124 1.00 95.31 180 ARG A CA 1
ATOM 1219 C C . ARG A 1 180 ? -2.461 7.255 6.722 1.00 95.31 180 ARG A C 1
ATOM 1221 O O . ARG A 1 180 ? -3.319 6.871 5.933 1.00 95.31 180 ARG A O 1
ATOM 1228 N N . TRP A 1 181 ? -1.552 8.173 6.403 1.00 95.00 181 TRP A N 1
ATOM 1229 C CA . TRP A 1 181 ? -1.387 8.682 5.045 1.00 95.00 181 TRP A CA 1
ATOM 1230 C C . TRP A 1 181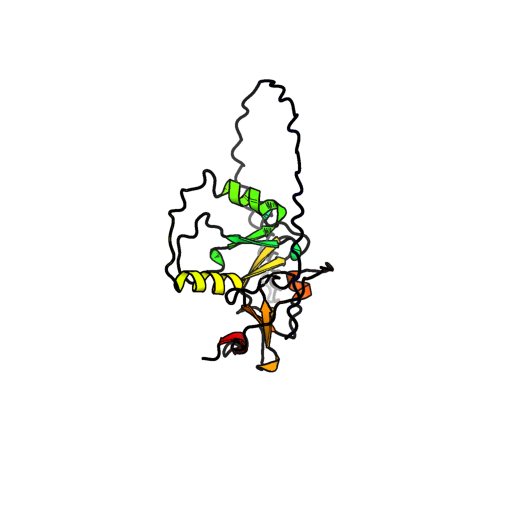 ? -0.465 7.784 4.223 1.00 95.00 181 TRP A C 1
ATOM 1232 O O . TRP A 1 181 ? 0.742 7.776 4.438 1.00 95.00 181 TRP A O 1
ATOM 1242 N N . GLY A 1 182 ? -1.027 7.087 3.244 1.00 93.12 182 GLY A N 1
ATOM 1243 C CA . GLY A 1 182 ? -0.306 6.274 2.276 1.00 93.12 182 GLY A CA 1
ATOM 1244 C C . GLY A 1 182 ? 0.317 5.004 2.854 1.00 93.12 182 GLY A C 1
ATOM 1245 O O . GLY A 1 182 ? 0.257 4.711 4.050 1.00 93.12 182 GLY A O 1
ATOM 1246 N N . THR A 1 183 ? 0.945 4.256 1.955 1.00 93.81 183 THR A N 1
ATOM 1247 C CA . THR A 1 183 ? 1.491 2.910 2.191 1.00 93.81 183 THR A CA 1
ATOM 1248 C C . THR A 1 183 ? 3.000 2.840 2.015 1.00 93.81 183 THR A C 1
ATOM 1250 O O . THR A 1 183 ? 3.587 1.763 2.058 1.00 93.81 183 THR A O 1
ATOM 1253 N N . GLY A 1 184 ? 3.643 3.994 1.833 1.00 92.62 184 GLY A N 1
ATOM 1254 C CA . GLY A 1 184 ? 5.092 4.108 1.842 1.00 92.62 184 GLY A CA 1
ATOM 1255 C C . GLY A 1 184 ? 5.667 3.972 3.250 1.00 92.62 184 GLY A C 1
ATOM 1256 O O . GLY A 1 184 ? 4.949 4.056 4.251 1.00 92.62 184 GLY A O 1
ATOM 1257 N N . CYS A 1 185 ? 6.988 3.806 3.315 1.00 93.12 185 CYS A N 1
ATOM 1258 C CA . CYS A 1 185 ? 7.753 3.734 4.559 1.00 93.12 185 CYS A CA 1
ATOM 1259 C C . CYS A 1 185 ? 7.435 4.903 5.518 1.00 93.12 185 CYS A C 1
ATOM 1261 O O . CYS A 1 185 ? 7.048 4.679 6.669 1.00 93.12 185 CYS A O 1
ATOM 1263 N N . CYS A 1 186 ? 7.469 6.138 5.012 1.00 92.06 186 CYS A N 1
ATOM 1264 C CA . CYS A 1 186 ? 6.943 7.306 5.713 1.00 92.06 186 CYS A CA 1
ATOM 1265 C C . CYS A 1 186 ? 5.487 7.580 5.325 1.00 92.06 186 CYS A C 1
ATOM 1267 O O . CYS A 1 186 ? 5.094 7.318 4.183 1.00 92.06 186 CYS A O 1
ATOM 1269 N N . PRO A 1 187 ? 4.690 8.168 6.233 1.00 89.88 187 PRO A N 1
ATOM 1270 C CA . PRO A 1 187 ? 3.425 8.765 5.849 1.00 89.88 187 PRO A CA 1
ATOM 1271 C C . PRO A 1 187 ? 3.624 9.819 4.753 1.00 89.88 187 PRO A C 1
ATOM 1273 O O . PRO A 1 187 ? 4.623 10.541 4.760 1.00 89.88 187 PRO A O 1
ATOM 1276 N N . SER A 1 188 ? 2.672 9.933 3.826 1.00 84.88 188 SER A N 1
ATOM 1277 C CA . SER A 1 188 ? 2.722 10.989 2.810 1.00 84.88 188 SER A CA 1
ATOM 1278 C C . SER A 1 188 ? 2.710 12.370 3.469 1.00 84.88 188 SER A C 1
ATOM 1280 O O . SER A 1 188 ? 1.824 12.683 4.267 1.00 84.88 188 SER A O 1
ATOM 1282 N N . CYS A 1 189 ? 3.665 13.220 3.088 1.00 83.56 189 CYS A N 1
ATOM 1283 C CA . CYS A 1 189 ? 3.711 14.616 3.529 1.00 83.56 189 CYS A CA 1
ATOM 1284 C C . CYS A 1 189 ? 2.577 15.451 2.921 1.00 83.56 189 CYS A C 1
ATOM 1286 O O . CYS A 1 189 ? 2.227 16.510 3.441 1.00 83.56 189 CYS A O 1
ATOM 1288 N N . SER A 1 190 ? 2.004 14.990 1.807 1.00 79.44 190 SER A N 1
ATOM 1289 C CA . SER A 1 190 ? 0.817 15.573 1.199 1.00 79.44 190 SER A CA 1
ATOM 1290 C C . SER A 1 190 ? -0.416 14.777 1.624 1.00 79.44 190 SER A C 1
ATOM 1292 O O . SER A 1 190 ? -0.582 13.607 1.268 1.00 79.44 190 SER A O 1
ATOM 1294 N N . ALA A 1 191 ? -1.297 15.425 2.390 1.00 74.44 191 ALA A N 1
ATOM 1295 C CA . ALA A 1 191 ? -2.631 14.901 2.652 1.00 74.44 191 ALA A CA 1
ATOM 1296 C C . ALA A 1 191 ? -3.457 14.995 1.371 1.00 74.44 191 ALA A C 1
ATOM 1298 O O . ALA A 1 191 ? -3.745 16.089 0.884 1.00 74.44 191 ALA A O 1
ATOM 1299 N N . SER A 1 192 ? -3.890 13.848 0.867 1.00 82.62 192 SER A N 1
ATOM 1300 C CA . SER A 1 192 ? -5.038 13.773 -0.026 1.00 82.62 192 SER A CA 1
ATOM 1301 C C . SER A 1 192 ? -6.009 12.775 0.581 1.00 82.62 192 SER A C 1
ATOM 1303 O O . SER A 1 192 ? -5.584 11.697 0.985 1.00 82.62 192 SER A O 1
ATOM 1305 N N . ASN A 1 193 ? -7.305 13.090 0.626 1.00 81.44 193 ASN A N 1
ATOM 1306 C CA . ASN A 1 193 ? -8.322 12.164 1.147 1.00 81.44 193 ASN A CA 1
ATOM 1307 C C . ASN A 1 193 ? -8.307 10.803 0.426 1.00 81.44 193 ASN A C 1
ATOM 1309 O O . ASN A 1 193 ? -8.807 9.820 0.963 1.00 81.44 193 ASN A O 1
ATOM 1313 N N . ASN A 1 194 ? -7.717 10.741 -0.772 1.00 84.75 194 ASN A N 1
ATOM 1314 C CA . ASN A 1 194 ? -7.584 9.520 -1.557 1.00 84.75 194 ASN A CA 1
ATOM 1315 C C . ASN A 1 194 ? -6.387 8.658 -1.141 1.00 84.75 194 ASN A C 1
ATOM 1317 O O . ASN A 1 194 ? -6.306 7.508 -1.540 1.00 84.75 194 ASN A O 1
ATOM 1321 N N . SER A 1 195 ? -5.472 9.187 -0.333 1.00 90.62 195 SER A N 1
ATOM 1322 C CA . SER A 1 195 ? -4.297 8.471 0.169 1.00 90.62 195 SER A CA 1
ATOM 1323 C C . SER A 1 195 ? -4.492 7.949 1.594 1.00 90.62 195 SER A C 1
ATOM 1325 O O . SER A 1 195 ? -3.527 7.525 2.220 1.00 90.62 195 SER A O 1
ATOM 1327 N N . LEU A 1 196 ? -5.699 8.040 2.154 1.00 95.31 196 LEU A N 1
ATOM 1328 C CA . LEU A 1 196 ? -5.962 7.605 3.520 1.00 95.31 196 LEU A CA 1
ATOM 1329 C C . LEU A 1 196 ? -6.112 6.079 3.570 1.00 95.31 196 LEU A C 1
ATOM 1331 O O . LEU A 1 196 ? -6.902 5.499 2.824 1.00 95.31 196 LEU A O 1
ATOM 1335 N N . VAL A 1 197 ? -5.376 5.440 4.475 1.00 96.56 197 VAL A N 1
ATOM 1336 C CA . VAL A 1 197 ? -5.457 3.999 4.740 1.00 96.56 197 VAL A CA 1
ATOM 1337 C C . VAL A 1 197 ? -5.738 3.746 6.217 1.00 96.56 197 VAL A C 1
ATOM 1339 O O . VAL A 1 197 ? -5.451 4.591 7.071 1.00 96.56 197 VAL A O 1
ATOM 1342 N N . ALA A 1 198 ? -6.295 2.576 6.518 1.00 97.69 198 ALA A N 1
ATOM 1343 C CA . ALA A 1 198 ? -6.503 2.101 7.877 1.00 97.69 198 ALA A CA 1
ATOM 1344 C C . ALA A 1 198 ? -5.643 0.856 8.109 1.00 97.69 198 ALA A C 1
ATOM 1346 O O . ALA A 1 198 ? -5.658 -0.087 7.322 1.00 97.69 198 ALA A O 1
ATOM 1347 N N . VAL A 1 199 ? -4.873 0.871 9.190 1.00 98.00 199 VAL A N 1
ATOM 1348 C CA . VAL A 1 199 ? -3.913 -0.182 9.536 1.00 98.00 199 VAL A CA 1
ATOM 1349 C C . VAL A 1 199 ? -4.076 -0.567 10.996 1.00 98.00 199 VAL A C 1
ATOM 1351 O O . VAL A 1 199 ? -4.651 0.178 11.791 1.00 98.00 199 VAL A O 1
ATOM 1354 N N . SER A 1 200 ? -3.553 -1.730 11.354 1.00 98.31 200 SER A N 1
ATOM 1355 C CA . SER A 1 200 ? -3.518 -2.195 12.729 1.00 98.31 200 SER A CA 1
ATOM 1356 C C . SER A 1 200 ? -2.473 -1.415 13.528 1.00 98.31 200 SER A C 1
ATOM 1358 O O . SER A 1 200 ? -1.318 -1.302 13.116 1.00 98.31 200 SER A O 1
ATOM 1360 N N . SER A 1 201 ? -2.839 -0.930 14.711 1.00 97.44 201 SER A N 1
ATOM 1361 C CA . SER A 1 201 ? -1.928 -0.307 15.681 1.00 97.44 201 SER A CA 1
ATOM 1362 C C . SER A 1 201 ? -0.905 -1.290 16.258 1.00 97.44 201 SER A C 1
ATOM 1364 O O . SER A 1 201 ? 0.078 -0.874 16.867 1.00 97.44 201 SER A O 1
ATOM 1366 N N . LYS A 1 202 ? -1.135 -2.594 16.062 1.00 96.62 202 LYS A N 1
ATOM 1367 C CA . LYS A 1 202 ? -0.273 -3.694 16.509 1.00 96.62 202 LYS A CA 1
ATOM 1368 C C . LYS A 1 202 ? 0.641 -4.224 15.405 1.00 96.62 202 LYS A C 1
ATOM 1370 O O . LYS A 1 202 ? 1.520 -5.031 15.696 1.00 96.62 202 LYS A O 1
ATOM 1375 N N . ALA A 1 203 ? 0.422 -3.824 14.152 1.00 95.56 203 ALA A N 1
ATOM 1376 C CA . ALA A 1 203 ? 1.211 -4.322 13.037 1.00 95.56 203 ALA A CA 1
ATOM 1377 C C . ALA A 1 203 ? 2.630 -3.723 13.041 1.00 95.56 203 ALA A C 1
ATOM 1379 O O . ALA A 1 203 ? 2.787 -2.526 13.301 1.00 95.56 203 ALA A O 1
ATOM 1380 N N . PRO A 1 204 ? 3.662 -4.502 12.665 1.00 94.81 204 PRO A N 1
ATOM 1381 C CA . PRO A 1 204 ? 5.031 -4.015 12.494 1.00 94.81 204 PRO A CA 1
ATOM 1382 C C . PRO A 1 204 ? 5.170 -3.246 11.168 1.00 94.81 204 PRO A C 1
ATOM 1384 O O . PRO A 1 204 ? 5.972 -3.582 10.298 1.00 94.81 204 PRO A O 1
ATOM 1387 N N . LEU A 1 205 ? 4.341 -2.216 10.978 1.00 92.69 205 LEU A N 1
ATOM 1388 C CA . LEU A 1 205 ? 4.187 -1.517 9.704 1.00 92.69 205 LEU A CA 1
ATOM 1389 C C . LEU A 1 205 ? 5.484 -0.833 9.262 1.00 92.69 205 LEU A C 1
ATOM 1391 O O . LEU A 1 205 ? 5.853 -0.913 8.095 1.00 92.69 205 LEU A O 1
ATOM 1395 N N . TYR A 1 206 ? 6.184 -0.189 10.199 1.00 92.38 206 TYR A N 1
ATOM 1396 C CA . TYR A 1 206 ? 7.463 0.457 9.913 1.00 92.38 206 TYR A CA 1
ATOM 1397 C C . TYR A 1 206 ? 8.509 -0.568 9.463 1.00 92.38 206 TYR A C 1
ATOM 1399 O O . TYR A 1 206 ? 9.075 -0.419 8.391 1.00 92.38 206 TYR A O 1
ATOM 1407 N N . GLU A 1 207 ? 8.693 -1.659 10.207 1.00 94.12 207 GLU A N 1
ATOM 1408 C CA . GLU A 1 207 ? 9.628 -2.731 9.837 1.00 94.12 207 GLU A CA 1
ATOM 1409 C C . GLU A 1 207 ? 9.270 -3.356 8.477 1.00 94.12 207 GLU A C 1
ATOM 1411 O O . GLU A 1 207 ? 10.140 -3.572 7.638 1.00 94.12 207 GLU A O 1
ATOM 1416 N N . THR A 1 208 ? 7.978 -3.560 8.206 1.00 95.19 208 THR A N 1
ATOM 1417 C CA . THR A 1 208 ? 7.507 -4.171 6.953 1.00 95.19 208 THR A CA 1
ATOM 1418 C C . THR A 1 208 ? 7.741 -3.283 5.726 1.00 95.19 208 THR A C 1
ATOM 1420 O O . THR A 1 208 ? 8.045 -3.799 4.648 1.00 95.19 208 THR A O 1
ATOM 1423 N N . LEU A 1 209 ? 7.582 -1.961 5.869 1.00 94.88 209 LEU A N 1
ATOM 1424 C CA . LEU A 1 209 ? 7.656 -0.998 4.761 1.00 94.88 209 LEU A CA 1
ATOM 1425 C C . LEU A 1 209 ? 9.027 -0.322 4.622 1.00 94.88 209 LEU A C 1
ATOM 1427 O O . LEU A 1 209 ? 9.412 0.069 3.523 1.00 94.88 209 LEU A O 1
ATOM 1431 N N . CYS A 1 210 ? 9.761 -0.165 5.721 1.00 95.19 210 CYS A N 1
ATOM 1432 C CA . CYS A 1 210 ? 11.057 0.511 5.769 1.00 95.19 210 CYS A CA 1
ATOM 1433 C C . CYS A 1 210 ? 12.234 -0.459 5.898 1.00 95.19 210 CYS A C 1
ATOM 1435 O O . CYS A 1 210 ? 13.351 -0.108 5.519 1.00 95.19 210 CYS A O 1
ATOM 1437 N N . GLY A 1 211 ? 12.007 -1.664 6.430 1.00 93.38 211 GLY A N 1
ATOM 1438 C CA . GLY A 1 211 ? 13.084 -2.529 6.900 1.00 93.38 211 GLY A CA 1
ATOM 1439 C C . GLY A 1 211 ? 13.780 -1.943 8.128 1.00 93.38 211 GLY A C 1
ATOM 1440 O O . GLY A 1 211 ? 13.157 -1.283 8.960 1.00 93.38 211 GLY A O 1
ATOM 1441 N N . ASN A 1 212 ? 15.094 -2.150 8.215 1.00 90.38 212 ASN A N 1
ATOM 1442 C CA . ASN A 1 212 ? 15.929 -1.674 9.329 1.00 90.38 212 ASN A CA 1
ATOM 1443 C C . ASN A 1 212 ? 16.527 -0.277 9.096 1.00 90.38 212 ASN A C 1
ATOM 1445 O O . ASN A 1 212 ? 17.552 0.077 9.682 1.00 90.38 212 ASN A O 1
ATOM 1449 N N . VAL A 1 213 ? 15.927 0.506 8.201 1.00 90.06 213 VAL A N 1
ATOM 1450 C CA . VAL A 1 213 ? 16.410 1.843 7.861 1.00 90.06 213 VAL A CA 1
ATOM 1451 C C . VAL A 1 213 ? 15.734 2.864 8.765 1.00 90.06 213 VAL A C 1
ATOM 1453 O O . VAL A 1 213 ? 14.513 2.868 8.898 1.00 90.06 213 VAL A O 1
ATOM 1456 N N . ASP A 1 214 ? 16.530 3.737 9.377 1.00 89.12 214 ASP A N 1
ATOM 1457 C CA . ASP A 1 214 ? 16.024 4.919 10.071 1.00 89.12 214 ASP A CA 1
ATOM 1458 C C . ASP A 1 214 ? 15.748 6.015 9.037 1.00 89.12 214 ASP A C 1
ATOM 1460 O O . ASP A 1 214 ? 16.654 6.428 8.304 1.00 89.12 214 ASP A O 1
ATOM 1464 N N . VAL A 1 215 ? 14.487 6.428 8.921 1.00 89.31 215 VAL A N 1
ATOM 1465 C CA . VAL A 1 215 ? 14.057 7.457 7.975 1.00 89.31 215 VAL A CA 1
ATOM 1466 C C . VAL A 1 215 ? 13.501 8.661 8.718 1.00 89.31 215 VAL A C 1
ATOM 1468 O O . VAL A 1 215 ? 12.614 8.548 9.562 1.00 89.31 215 VAL A O 1
ATOM 1471 N N . ASP A 1 216 ? 13.991 9.843 8.355 1.00 91.19 216 ASP A N 1
ATOM 1472 C CA . ASP A 1 216 ? 13.428 11.094 8.848 1.00 91.19 216 ASP A CA 1
ATOM 1473 C C . ASP A 1 216 ? 12.119 11.385 8.103 1.00 91.19 216 ASP A C 1
ATOM 1475 O O . ASP A 1 216 ? 12.107 11.860 6.962 1.00 91.19 216 ASP A O 1
ATOM 1479 N N . CYS A 1 217 ? 10.998 11.012 8.720 1.00 91.38 217 CYS A N 1
ATOM 1480 C CA . CYS A 1 217 ? 9.681 11.250 8.154 1.00 91.38 217 CYS A CA 1
ATOM 1481 C C . CYS A 1 217 ? 9.204 12.671 8.457 1.00 91.38 217 CYS A C 1
ATOM 1483 O O . CYS A 1 217 ? 9.259 13.156 9.586 1.00 91.38 217 CYS A O 1
ATOM 1485 N N . CYS A 1 218 ? 8.627 13.315 7.447 1.00 89.12 218 CYS A N 1
ATOM 1486 C CA . CYS A 1 218 ? 7.941 14.583 7.633 1.00 89.12 218 CYS A CA 1
ATOM 1487 C C . CYS A 1 218 ? 6.761 14.456 8.624 1.00 89.12 218 CYS A C 1
ATOM 1489 O O . CYS A 1 218 ? 6.134 13.393 8.729 1.00 89.12 218 CYS A O 1
ATOM 1491 N N . PRO A 1 219 ? 6.389 15.549 9.314 1.00 90.06 219 PRO A N 1
ATOM 1492 C CA . PRO A 1 219 ? 5.182 15.576 10.126 1.00 90.06 219 PRO A CA 1
ATOM 1493 C C . PRO A 1 219 ? 3.945 15.267 9.280 1.00 90.06 219 PRO A C 1
ATOM 1495 O O . PRO A 1 219 ? 3.713 15.893 8.245 1.00 90.06 219 PRO A O 1
ATOM 1498 N N . SER A 1 220 ? 3.132 14.317 9.739 1.00 90.44 220 SER A N 1
ATOM 1499 C CA . SER A 1 220 ? 1.879 13.986 9.064 1.00 90.44 220 SER A CA 1
ATOM 1500 C C . SER A 1 220 ? 0.857 15.117 9.230 1.00 90.44 220 SER A C 1
ATOM 1502 O O . SER A 1 220 ? 0.631 15.566 10.358 1.00 90.44 220 SER A O 1
ATOM 1504 N N . PRO A 1 221 ? 0.202 15.567 8.148 1.00 91.44 221 PRO A N 1
ATOM 1505 C CA . PRO A 1 221 ? -0.925 16.489 8.254 1.00 91.44 221 PRO A CA 1
ATOM 1506 C C . PRO A 1 221 ? -2.093 15.858 9.039 1.00 91.44 221 PRO A C 1
ATOM 1508 O O . PRO A 1 221 ? -2.223 14.629 9.068 1.00 91.44 221 PRO A O 1
ATOM 1511 N N . PRO A 1 222 ? -2.969 16.670 9.663 1.00 94.25 222 PRO A N 1
ATOM 1512 C CA . PRO A 1 222 ? -4.124 16.156 10.394 1.00 94.25 222 PRO A CA 1
ATOM 1513 C C . PRO A 1 222 ? -5.085 15.403 9.465 1.00 94.25 222 PRO A C 1
ATOM 1515 O O . PRO A 1 222 ? -5.276 15.783 8.308 1.00 94.25 222 PRO A O 1
ATOM 1518 N N . PHE A 1 223 ? -5.712 14.345 9.984 1.00 94.94 223 PHE A N 1
ATOM 1519 C CA . PHE A 1 223 ? -6.738 13.601 9.254 1.00 94.94 223 PHE A CA 1
ATOM 1520 C C . PHE A 1 223 ? -8.043 14.410 9.132 1.00 94.94 223 PHE A C 1
ATOM 1522 O O . PHE A 1 223 ? -8.329 15.244 9.998 1.00 94.94 223 PHE A O 1
ATOM 1529 N N . PRO A 1 224 ? -8.861 14.169 8.091 1.00 95.06 224 PRO A N 1
ATOM 1530 C CA . PRO A 1 224 ? -10.194 14.752 7.988 1.00 95.06 224 PRO A CA 1
ATOM 1531 C C . PRO A 1 224 ? -11.043 14.398 9.210 1.00 95.06 224 PRO A C 1
ATOM 1533 O O . PRO A 1 224 ? -11.067 13.248 9.640 1.00 95.06 224 PRO A O 1
ATOM 1536 N N . ALA A 1 225 ? -11.777 15.375 9.748 1.00 95.38 225 ALA A N 1
ATOM 1537 C CA . ALA A 1 225 ? -12.556 15.194 10.977 1.00 95.38 225 ALA A CA 1
ATOM 1538 C C . ALA A 1 225 ? -13.676 14.143 10.855 1.00 95.38 225 ALA A C 1
ATOM 1540 O O . ALA A 1 225 ? -14.138 13.622 11.866 1.00 95.38 225 ALA A O 1
ATOM 1541 N N . ASN A 1 226 ? -14.115 13.844 9.631 1.00 95.75 226 ASN A N 1
ATOM 1542 C CA . ASN A 1 226 ? -15.132 12.839 9.343 1.00 95.75 226 ASN A CA 1
ATOM 1543 C C . ASN A 1 226 ? -14.548 11.482 8.917 1.00 95.75 226 ASN A C 1
ATOM 1545 O O . ASN A 1 226 ? -15.320 10.604 8.551 1.00 95.75 226 ASN A O 1
ATOM 1549 N N . ALA A 1 227 ? -13.226 11.291 8.944 1.00 96.44 227 ALA A N 1
ATOM 1550 C CA . ALA A 1 227 ? -12.606 9.996 8.680 1.00 96.44 227 ALA A CA 1
ATOM 1551 C C . ALA A 1 227 ? -12.259 9.286 9.992 1.00 96.44 227 ALA A C 1
ATOM 1553 O O . ALA A 1 227 ? -11.651 9.875 10.886 1.00 96.44 227 ALA A O 1
ATOM 1554 N N . VAL A 1 228 ? -12.590 8.000 10.088 1.00 97.12 228 VAL A N 1
ATOM 1555 C CA . VAL A 1 228 ? -12.215 7.132 11.211 1.00 97.12 228 VAL A CA 1
ATOM 1556 C C . VAL A 1 228 ? -11.711 5.784 10.700 1.00 97.12 228 VAL A C 1
ATOM 1558 O O . VAL A 1 228 ? -12.130 5.315 9.644 1.00 97.12 228 VAL A O 1
ATOM 1561 N N . ALA A 1 229 ? -10.799 5.156 11.441 1.00 97.94 229 ALA A N 1
ATOM 1562 C CA . ALA A 1 229 ? -10.394 3.778 11.187 1.00 97.94 229 ALA A CA 1
ATOM 1563 C C . ALA A 1 229 ? -11.285 2.846 12.015 1.00 97.94 229 ALA A C 1
ATOM 1565 O O . ALA A 1 229 ? -11.415 3.031 13.225 1.00 97.94 229 ALA A O 1
ATOM 1566 N N . MET A 1 230 ? -11.907 1.857 11.381 1.00 98.00 230 MET A N 1
ATOM 1567 C CA . MET A 1 230 ? -12.779 0.896 12.056 1.00 98.00 230 MET A CA 1
ATOM 1568 C C . MET A 1 230 ? -12.371 -0.525 11.716 1.00 98.00 230 MET A C 1
ATOM 1570 O O . MET A 1 230 ? -11.895 -0.795 10.619 1.00 98.00 230 MET A O 1
ATOM 1574 N N . CYS A 1 231 ? -12.600 -1.447 12.650 1.00 98.50 231 CYS A N 1
ATOM 1575 C CA . CYS A 1 231 ? -12.449 -2.859 12.348 1.00 98.50 231 CYS A CA 1
ATOM 1576 C C . CYS A 1 231 ? -13.653 -3.334 11.535 1.00 98.50 231 CYS A C 1
ATOM 1578 O O . CYS A 1 231 ? -14.779 -3.356 12.041 1.00 98.50 231 CYS A O 1
ATOM 1580 N N . GLY A 1 232 ? -13.407 -3.657 10.268 1.00 97.50 232 GLY A N 1
ATOM 1581 C CA . GLY A 1 232 ? -14.404 -4.145 9.333 1.00 97.50 232 GLY A CA 1
ATOM 1582 C C . GLY A 1 232 ? -14.882 -5.553 9.677 1.00 97.50 232 GLY A C 1
ATOM 1583 O O . GLY A 1 232 ? -14.258 -6.303 10.430 1.00 97.50 232 GLY A O 1
ATOM 1584 N N . SER A 1 233 ? -15.998 -5.949 9.067 1.00 97.00 233 SER A N 1
ATOM 1585 C CA . SER A 1 233 ? -16.614 -7.270 9.282 1.00 97.00 233 SER A CA 1
ATOM 1586 C C . SER A 1 233 ? -15.718 -8.450 8.885 1.00 97.00 233 SER A C 1
ATOM 1588 O O . SER A 1 233 ? -15.907 -9.560 9.378 1.00 97.00 233 SER A O 1
ATOM 1590 N N . LYS A 1 234 ? -14.729 -8.209 8.016 1.00 97.25 234 LYS A N 1
ATOM 1591 C CA . LYS A 1 234 ? -13.744 -9.201 7.568 1.00 97.25 234 LYS A CA 1
ATOM 1592 C C . LYS A 1 234 ? -12.543 -9.339 8.513 1.00 97.25 234 LYS A C 1
ATOM 1594 O O . LYS A 1 234 ? -11.632 -10.091 8.196 1.00 97.25 234 LYS A O 1
ATOM 1599 N N . GLY A 1 235 ? -12.527 -8.628 9.644 1.00 98.00 235 GLY A N 1
ATOM 1600 C CA . GLY A 1 235 ? -11.397 -8.640 10.580 1.00 98.00 235 GLY A CA 1
ATOM 1601 C C . GLY A 1 235 ? -10.197 -7.818 10.105 1.00 98.00 235 GLY A C 1
ATOM 1602 O O . GLY A 1 235 ? -9.080 -8.060 10.553 1.00 98.00 235 GLY A O 1
ATOM 1603 N N . HIS A 1 236 ? -10.425 -6.852 9.212 1.00 98.44 236 HIS A N 1
ATOM 1604 C CA . HIS A 1 236 ? -9.406 -5.932 8.715 1.00 98.44 236 HIS A CA 1
ATOM 1605 C C . HIS A 1 236 ? -9.835 -4.478 8.917 1.00 98.44 236 HIS A C 1
ATOM 1607 O O . HIS A 1 236 ? -11.023 -4.157 8.880 1.00 98.44 236 HIS A O 1
ATOM 1613 N N . CYS A 1 237 ? -8.868 -3.604 9.164 1.00 98.56 237 CYS A N 1
ATOM 1614 C CA . CYS A 1 237 ? -9.080 -2.182 9.350 1.00 98.56 237 CYS A CA 1
ATOM 1615 C C . CYS A 1 237 ? -9.509 -1.524 8.039 1.00 98.56 237 CYS A C 1
ATOM 1617 O O . CYS A 1 237 ? -8.871 -1.686 7.001 1.00 98.56 237 CYS A O 1
ATOM 1619 N N . GLU A 1 238 ? -10.574 -0.735 8.112 1.00 97.69 238 GLU A N 1
ATOM 1620 C CA . GLU A 1 238 ? -11.175 -0.023 6.990 1.00 97.69 238 GLU A CA 1
ATOM 1621 C C . GLU A 1 238 ? -11.289 1.468 7.331 1.00 97.69 238 GLU A C 1
ATOM 1623 O O . GLU A 1 238 ? -11.525 1.850 8.482 1.00 97.69 238 GLU A O 1
ATOM 1628 N N . VAL A 1 239 ? -11.112 2.325 6.323 1.00 96.75 239 VAL A N 1
ATOM 1629 C CA . VAL A 1 239 ? -11.400 3.759 6.448 1.00 96.75 239 VAL A CA 1
ATOM 1630 C C . VAL A 1 239 ? -12.904 3.950 6.291 1.00 96.75 239 VAL A C 1
ATOM 1632 O O . VAL A 1 239 ? -13.464 3.634 5.243 1.00 96.75 239 VAL A O 1
ATOM 1635 N N . VAL A 1 240 ? -13.552 4.500 7.314 1.00 96.12 240 VAL A N 1
ATOM 1636 C CA . VAL A 1 240 ? -14.983 4.811 7.308 1.00 96.12 240 VAL A CA 1
ATOM 1637 C C . VAL A 1 240 ? -15.168 6.321 7.367 1.00 96.12 240 VAL A C 1
ATOM 1639 O O . VAL A 1 240 ? -14.528 7.011 8.161 1.00 96.12 240 VAL A O 1
ATOM 1642 N N . TRP A 1 241 ? -16.057 6.831 6.518 1.00 93.62 241 TRP A N 1
ATOM 1643 C CA . TRP A 1 241 ? -16.403 8.246 6.459 1.00 93.62 241 TRP A CA 1
ATOM 1644 C C . TRP A 1 241 ? -17.751 8.470 7.140 1.00 93.62 241 TRP A C 1
ATOM 1646 O O . TRP A 1 241 ? -18.756 7.881 6.742 1.00 93.62 241 TRP A O 1
ATOM 1656 N N . ALA A 1 242 ? -17.774 9.316 8.168 1.00 87.81 242 ALA A N 1
ATOM 1657 C CA . ALA A 1 242 ? -19.013 9.818 8.738 1.00 87.81 242 ALA A CA 1
ATOM 1658 C C . ALA A 1 242 ? -19.688 10.755 7.722 1.00 87.81 242 ALA A C 1
ATOM 1660 O O . ALA A 1 242 ? -19.040 11.658 7.176 1.00 87.81 242 ALA A O 1
ATOM 1661 N N . LEU A 1 243 ? -20.969 10.486 7.458 1.00 72.25 243 LEU A N 1
ATOM 1662 C CA . LEU A 1 243 ? -21.857 11.327 6.652 1.00 72.25 243 LEU A CA 1
ATOM 1663 C C . LEU A 1 243 ? -22.357 12.531 7.455 1.00 72.25 243 LEU A C 1
ATOM 1665 O O . LEU A 1 243 ? -22.585 12.367 8.676 1.00 72.25 243 LEU A O 1
#